Protein AF-A0ABC8B2A0-F1 (afdb_monomer_lite)

pLDDT: mean 83.68, std 13.41, range [39.31, 97.19]

Foldseek 3Di:
DDPPDDPVVVVVVVVVVVVVVVVVVVVVVVCVVVVVVVVVVVLVVVQVVQVVLQLCLQLVVLVQWDADPVLHTDCVSVVPDVSPVDQKWKWKWKDAVPGFIDGPDTDPLQQDADPVVVSVVQVVQVVPCPVPFSPKDWDWDAGPVRFIKIKIKTWHDDPPHRMIIMMIMMHGGSPPPVVVPPPD

Secondary structure (DSSP, 8-state):
------HHHHHHHHHHHHHHHHHHHHHHHHHHHHHHHHHHHHHHHHHHHHHHHHHHHHHHHHHH-EE-TTS-EE-HHHHH-TTTSSSSEEEEEEE-TTSPPEEEEEE-GGGS--HHHHHHHHHHHHHTSTT-TT--EEEEEE-TTS-EEEEEEEEE--SS---EEEEEEEEE-TT-GGGGGG--

Sequence (184 aa):
MSSHRSPAVVRLERARWLMTALVTVITAAAVLVFGYVAAAIDAHARQTRAEDRVELVVNGLARAIQHDDKQVLDLSTVIDDELAKGSTAVVVAVRKPGEPWKQAHTYQRSLMPDDTQIATLATQVEDHADGITYQGRRFTGTDITGRSVTVAGSPVFWNDWDNIVVILAGTESADDAGAHRTLV

Radius of gyration: 28.22 Å; chains: 1; bounding box: 73×29×86 Å

Structure (mmCIF, N/CA/C/O backbone):
data_AF-A0ABC8B2A0-F1
#
_entry.id   AF-A0ABC8B2A0-F1
#
loop_
_atom_site.group_PDB
_atom_site.id
_atom_site.type_symbol
_atom_site.label_atom_id
_atom_site.label_alt_id
_atom_site.label_comp_id
_atom_site.label_asym_id
_atom_site.label_entity_id
_atom_site.label_seq_id
_atom_site.pdbx_PDB_ins_code
_atom_site.Cartn_x
_atom_site.Cartn_y
_atom_site.Cartn_z
_atom_site.occupancy
_atom_site.B_iso_or_equiv
_atom_site.auth_seq_id
_atom_site.auth_comp_id
_atom_site.auth_asym_id
_atom_site.auth_atom_id
_atom_site.pdbx_PDB_model_num
ATOM 1 N N . MET A 1 1 ? 48.044 -14.729 -62.268 1.00 39.31 1 MET A N 1
ATOM 2 C CA . MET A 1 1 ? 47.321 -13.632 -62.951 1.00 39.31 1 MET A CA 1
ATOM 3 C C . MET A 1 1 ? 46.732 -12.719 -61.889 1.00 39.31 1 MET A C 1
ATOM 5 O O . MET A 1 1 ? 45.692 -13.025 -61.320 1.00 39.31 1 MET A O 1
ATOM 9 N N . SER A 1 2 ? 47.458 -11.658 -61.543 1.00 48.50 2 SER A N 1
ATOM 10 C CA . SER A 1 2 ? 47.049 -10.695 -60.519 1.00 48.50 2 SER A CA 1
ATOM 11 C C . SER A 1 2 ? 46.031 -9.736 -61.125 1.00 48.50 2 SER A C 1
ATOM 13 O O . SER A 1 2 ? 46.368 -8.936 -61.993 1.00 48.50 2 SER A O 1
ATOM 15 N N . SER A 1 3 ? 44.770 -9.853 -60.713 1.00 53.53 3 SER A N 1
ATOM 16 C CA . SER A 1 3 ? 43.717 -8.933 -61.143 1.00 53.53 3 SER A CA 1
ATOM 17 C C . SER A 1 3 ? 43.990 -7.552 -60.545 1.00 53.53 3 SER A C 1
ATOM 19 O O . SER A 1 3 ? 43.761 -7.335 -59.355 1.00 53.53 3 SER A O 1
ATOM 21 N N . HIS A 1 4 ? 44.492 -6.619 -61.356 1.00 58.72 4 HIS A N 1
ATOM 22 C CA . HIS A 1 4 ? 44.539 -5.202 -61.000 1.00 58.72 4 HIS A CA 1
ATOM 23 C C . HIS A 1 4 ? 43.098 -4.714 -60.806 1.00 58.72 4 HIS A C 1
ATOM 25 O O . HIS A 1 4 ? 42.377 -4.465 -61.772 1.00 58.72 4 HIS A O 1
ATOM 31 N N . ARG A 1 5 ? 42.647 -4.610 -59.549 1.00 60.84 5 ARG A N 1
ATOM 32 C CA . ARG A 1 5 ? 41.369 -3.962 -59.237 1.00 60.84 5 ARG A CA 1
ATOM 33 C C . ARG A 1 5 ? 41.456 -2.510 -59.698 1.00 60.84 5 ARG A C 1
ATOM 35 O O . ARG A 1 5 ? 42.328 -1.768 -59.250 1.00 60.84 5 ARG A O 1
ATOM 42 N N . SER A 1 6 ? 40.558 -2.115 -60.599 1.00 70.38 6 SER A N 1
ATOM 43 C CA . SER A 1 6 ? 40.455 -0.727 -61.048 1.00 70.38 6 SER A CA 1
ATOM 44 C C . SER A 1 6 ? 40.164 0.190 -59.846 1.00 70.38 6 SER A C 1
ATOM 46 O O . SER A 1 6 ? 39.334 -0.167 -59.002 1.00 70.38 6 SER A O 1
ATOM 48 N N . PRO A 1 7 ? 40.795 1.376 -59.744 1.00 72.25 7 PRO A N 1
ATOM 49 C CA . PRO A 1 7 ? 40.605 2.311 -58.629 1.00 72.25 7 PRO A CA 1
ATOM 50 C C . PRO A 1 7 ? 39.139 2.733 -58.420 1.00 72.25 7 PRO A C 1
ATOM 52 O O . PRO A 1 7 ? 38.755 3.099 -57.311 1.00 72.25 7 PRO A O 1
ATOM 55 N N . ALA A 1 8 ? 38.291 2.624 -59.448 1.00 73.31 8 ALA A N 1
ATOM 56 C CA . ALA A 1 8 ? 36.849 2.838 -59.330 1.00 73.31 8 ALA A CA 1
ATOM 57 C C . ALA A 1 8 ? 36.152 1.785 -58.440 1.00 73.31 8 ALA A C 1
ATOM 59 O O . ALA A 1 8 ? 35.282 2.132 -57.642 1.00 73.31 8 ALA A O 1
ATOM 60 N N . VAL A 1 9 ? 36.573 0.516 -58.515 1.00 75.06 9 VAL A N 1
ATOM 61 C CA . VAL A 1 9 ? 35.996 -0.600 -57.741 1.00 75.06 9 VAL A CA 1
ATOM 62 C C . VAL A 1 9 ? 36.332 -0.464 -56.255 1.00 75.06 9 VAL A C 1
ATOM 64 O O . VAL A 1 9 ? 35.464 -0.646 -55.408 1.00 75.06 9 VAL A O 1
ATOM 67 N N . VAL A 1 10 ? 37.559 -0.042 -55.933 1.00 76.25 10 VAL A N 1
ATOM 68 C CA . VAL A 1 10 ? 38.001 0.194 -54.545 1.00 76.25 10 VAL A CA 1
ATOM 69 C C . VAL A 1 10 ? 37.199 1.324 -53.881 1.00 76.25 10 VAL A C 1
ATOM 71 O O . VAL A 1 10 ? 36.840 1.233 -52.707 1.00 76.25 10 VAL A O 1
ATOM 74 N N . ARG A 1 11 ? 36.863 2.385 -54.629 1.00 76.94 11 ARG A N 1
ATOM 75 C CA . ARG A 1 11 ? 36.030 3.494 -54.125 1.00 76.94 11 ARG A CA 1
ATOM 76 C C . ARG A 1 11 ? 34.586 3.057 -53.876 1.00 76.94 11 ARG A C 1
ATOM 78 O O . ARG A 1 11 ? 34.015 3.445 -52.861 1.00 76.94 11 ARG A O 1
ATOM 85 N N . LEU A 1 12 ? 34.028 2.227 -54.757 1.00 81.31 12 LEU A N 1
ATOM 86 C CA . LEU A 1 12 ? 32.694 1.640 -54.603 1.00 81.31 12 LEU A CA 1
ATOM 87 C C . LEU A 1 12 ? 32.614 0.672 -53.415 1.00 81.31 12 LEU A C 1
ATOM 89 O O . LEU A 1 12 ? 31.675 0.765 -52.630 1.00 81.31 12 LEU A O 1
ATOM 93 N N . GLU A 1 13 ? 33.603 -0.207 -53.227 1.00 82.00 13 GLU A N 1
ATOM 94 C CA . GLU A 1 13 ? 33.668 -1.106 -52.063 1.00 82.00 13 GLU A CA 1
ATOM 95 C C . GLU A 1 13 ? 33.732 -0.319 -50.749 1.00 82.00 13 GLU A C 1
ATOM 97 O O . GLU A 1 13 ? 33.014 -0.645 -49.801 1.00 82.00 13 GLU A O 1
ATOM 102 N N . ARG A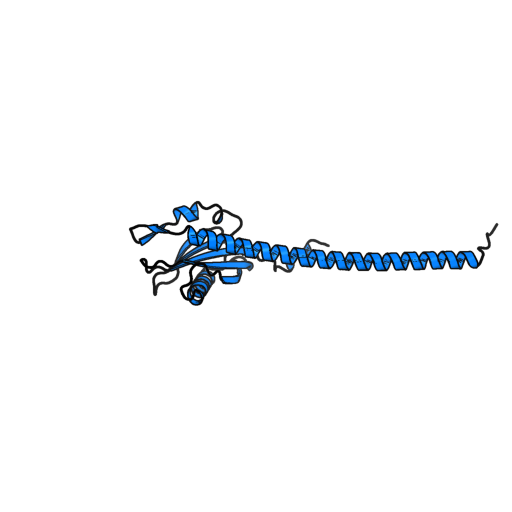 1 14 ? 34.534 0.753 -50.704 1.00 82.12 14 ARG A N 1
ATOM 103 C CA . ARG A 1 14 ? 34.648 1.627 -49.529 1.00 82.12 14 ARG A CA 1
ATOM 104 C C . ARG A 1 14 ? 33.363 2.408 -49.263 1.00 82.12 14 ARG A C 1
ATOM 106 O O . ARG A 1 14 ? 32.943 2.491 -48.114 1.00 82.12 14 ARG A O 1
ATOM 113 N N . ALA A 1 15 ? 32.726 2.946 -50.303 1.00 86.12 15 ALA A N 1
ATOM 114 C CA . ALA A 1 15 ? 31.437 3.622 -50.181 1.00 86.12 15 ALA A CA 1
ATOM 115 C C . ALA A 1 15 ? 30.345 2.660 -49.693 1.00 86.12 15 ALA A C 1
ATOM 117 O O . ALA A 1 15 ? 29.579 3.013 -48.800 1.00 86.12 15 ALA A O 1
ATOM 118 N N . ARG A 1 16 ? 30.321 1.421 -50.202 1.00 89.38 16 ARG A N 1
ATOM 119 C CA . ARG A 1 16 ? 29.401 0.377 -49.736 1.00 89.38 16 ARG A CA 1
ATOM 120 C C . ARG A 1 16 ? 29.625 0.060 -48.260 1.00 89.38 16 ARG A C 1
ATOM 122 O O . ARG A 1 16 ? 28.666 0.037 -47.504 1.00 89.38 16 ARG A O 1
ATOM 129 N N . TRP A 1 17 ? 30.878 -0.120 -47.841 1.00 92.19 17 TRP A N 1
ATOM 130 C CA . TRP A 1 17 ? 31.213 -0.361 -46.435 1.00 92.19 17 TRP A CA 1
ATOM 131 C C . TRP A 1 17 ? 30.823 0.801 -45.522 1.00 92.19 17 TRP A C 1
ATOM 133 O O . TRP A 1 17 ? 30.266 0.567 -44.454 1.00 92.19 17 TRP A O 1
ATOM 143 N N . LEU A 1 18 ? 31.065 2.044 -45.947 1.00 93.44 18 LEU A N 1
ATOM 144 C CA . LEU A 1 18 ? 30.672 3.235 -45.192 1.00 93.44 18 LEU A CA 1
ATOM 145 C C . LEU A 1 18 ? 29.152 3.352 -45.059 1.00 93.44 18 LEU A C 1
ATOM 147 O O . LEU A 1 18 ? 28.665 3.620 -43.966 1.00 93.44 18 LEU A O 1
ATOM 151 N N . MET A 1 19 ? 28.402 3.104 -46.136 1.00 92.00 19 MET A N 1
ATOM 152 C CA . MET A 1 19 ? 26.937 3.131 -46.103 1.00 92.00 19 MET A CA 1
ATOM 153 C C . MET A 1 19 ? 26.373 2.025 -45.209 1.00 92.00 19 MET A C 1
ATOM 155 O O . MET A 1 19 ? 25.515 2.303 -44.376 1.00 92.00 19 MET A O 1
ATOM 159 N N . THR A 1 20 ? 26.881 0.793 -45.316 1.00 93.44 20 THR A N 1
ATOM 160 C CA . THR A 1 20 ? 26.465 -0.308 -44.435 1.00 93.44 20 THR A CA 1
ATOM 161 C C . THR A 1 20 ? 26.791 -0.003 -42.977 1.00 93.44 20 THR A C 1
ATOM 163 O O . THR A 1 20 ? 25.937 -0.199 -42.115 1.00 93.44 20 THR A O 1
ATOM 166 N N . ALA A 1 21 ? 27.990 0.511 -42.688 1.00 92.94 21 ALA A N 1
ATOM 167 C CA . ALA A 1 21 ? 28.379 0.891 -41.333 1.00 92.94 21 ALA A CA 1
ATOM 168 C C . ALA A 1 21 ? 27.464 1.992 -40.780 1.00 92.94 21 ALA A C 1
ATOM 170 O O . ALA A 1 21 ? 26.971 1.869 -39.664 1.00 92.94 21 ALA A O 1
ATOM 171 N N . LEU A 1 22 ? 27.168 3.021 -41.579 1.00 95.88 22 LEU A N 1
ATOM 172 C CA . LEU A 1 22 ? 26.278 4.111 -41.187 1.00 95.88 22 LEU A CA 1
ATOM 173 C C . LEU A 1 22 ? 24.863 3.608 -40.882 1.00 95.88 22 LEU A C 1
ATOM 175 O O . LEU A 1 22 ? 24.323 3.913 -39.822 1.00 95.88 22 LEU A O 1
ATOM 179 N N . VAL A 1 23 ? 24.281 2.800 -41.772 1.00 95.44 23 VAL A N 1
ATOM 180 C CA . VAL A 1 23 ? 22.951 2.204 -41.561 1.00 95.44 23 VAL A CA 1
ATOM 181 C C . VAL A 1 23 ? 22.946 1.329 -40.309 1.00 95.44 23 VAL A C 1
ATOM 183 O O . VAL A 1 23 ? 22.015 1.411 -39.512 1.00 95.44 23 VAL A O 1
ATOM 186 N N . THR A 1 24 ? 24.002 0.543 -40.092 1.00 95.88 24 THR A N 1
ATOM 187 C CA . THR A 1 24 ? 24.140 -0.314 -38.906 1.00 95.88 24 THR A CA 1
ATOM 188 C C . THR A 1 24 ? 24.190 0.513 -37.623 1.00 95.88 24 THR A C 1
ATOM 190 O O . THR A 1 24 ? 23.479 0.195 -36.677 1.00 95.88 24 THR A O 1
ATOM 193 N N . VAL A 1 25 ? 24.966 1.601 -37.594 1.00 96.75 25 VAL A N 1
ATOM 194 C CA . VAL A 1 25 ? 25.059 2.499 -36.432 1.00 96.75 25 VAL A CA 1
ATOM 195 C C . VAL A 1 25 ? 23.723 3.178 -36.149 1.00 96.75 25 VAL A C 1
ATOM 197 O O . VAL A 1 25 ? 23.286 3.193 -35.003 1.00 96.75 25 VAL A O 1
ATOM 200 N N . ILE A 1 26 ? 23.043 3.691 -37.178 1.00 95.88 26 ILE A N 1
ATOM 201 C CA . ILE A 1 26 ? 21.724 4.323 -37.020 1.00 95.88 26 ILE A CA 1
ATOM 202 C C . ILE A 1 26 ? 20.707 3.307 -36.494 1.00 95.88 26 ILE A C 1
ATOM 204 O O . ILE A 1 26 ? 19.951 3.609 -35.574 1.00 95.88 26 ILE A O 1
ATOM 208 N N . THR A 1 27 ? 20.717 2.090 -37.036 1.00 96.62 27 THR A N 1
ATOM 209 C CA . THR A 1 27 ? 19.811 1.018 -36.608 1.00 96.62 27 THR A CA 1
ATOM 210 C C . THR A 1 27 ? 20.091 0.614 -35.165 1.00 96.62 27 THR A C 1
ATOM 212 O O . THR A 1 27 ? 19.165 0.532 -34.365 1.00 96.62 27 THR A O 1
ATOM 215 N N . ALA A 1 28 ? 21.360 0.420 -34.801 1.00 96.38 28 ALA A N 1
ATOM 216 C CA . ALA A 1 28 ? 21.758 0.085 -33.439 1.00 96.38 28 ALA A CA 1
ATOM 217 C C . ALA A 1 28 ? 21.358 1.186 -32.448 1.00 96.38 28 ALA A C 1
ATOM 219 O O . ALA A 1 28 ? 20.787 0.888 -31.402 1.00 96.38 28 ALA A O 1
ATOM 220 N N . ALA A 1 29 ? 21.582 2.456 -32.796 1.00 96.50 29 ALA A N 1
ATOM 221 C CA . ALA A 1 29 ? 21.160 3.587 -31.977 1.00 96.50 29 ALA A CA 1
ATOM 222 C C . ALA A 1 29 ? 19.634 3.623 -31.801 1.00 96.50 29 ALA A C 1
ATOM 224 O O . ALA A 1 29 ? 19.153 3.776 -30.682 1.00 96.50 29 ALA A O 1
ATOM 225 N N . ALA A 1 30 ? 18.870 3.418 -32.877 1.00 96.31 30 ALA A N 1
ATOM 226 C CA . ALA A 1 30 ? 17.412 3.369 -32.809 1.00 96.31 30 ALA A CA 1
ATOM 227 C C . ALA A 1 30 ? 16.917 2.224 -31.910 1.00 96.31 30 ALA A C 1
ATOM 229 O O . ALA A 1 30 ? 16.054 2.443 -31.063 1.00 96.31 30 ALA A O 1
ATOM 230 N N . VAL A 1 31 ? 17.491 1.023 -32.040 1.00 97.19 31 VAL A N 1
ATOM 231 C CA . VAL A 1 31 ? 17.144 -0.136 -31.199 1.00 97.19 31 VAL A CA 1
ATOM 232 C C . VAL A 1 31 ? 17.452 0.133 -29.728 1.00 97.19 31 VAL A C 1
ATOM 234 O O . VAL A 1 31 ? 16.620 -0.173 -28.878 1.00 97.19 31 VAL A O 1
ATOM 237 N N . LEU A 1 32 ? 18.600 0.739 -29.417 1.00 96.94 32 LEU A N 1
ATOM 238 C CA . LEU A 1 32 ? 18.952 1.099 -28.041 1.00 96.94 32 LEU A CA 1
ATOM 239 C C . LEU A 1 32 ? 17.964 2.106 -27.447 1.00 96.94 32 LEU A C 1
ATOM 241 O O . LEU A 1 32 ? 17.500 1.919 -26.325 1.00 96.94 32 LEU A O 1
ATOM 24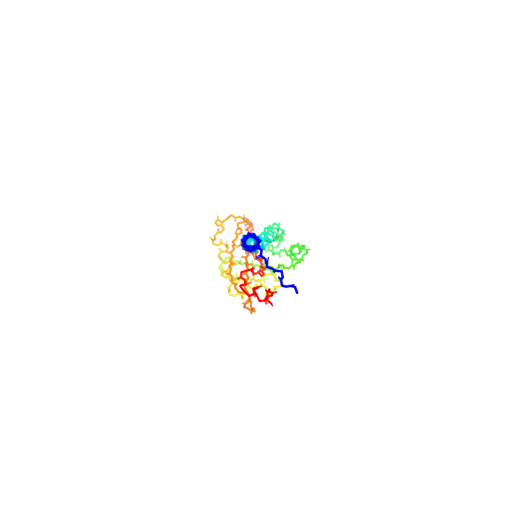5 N N . VAL A 1 33 ? 17.601 3.141 -28.209 1.00 96.25 33 VAL A N 1
ATOM 246 C CA . VAL A 1 33 ? 16.628 4.148 -27.765 1.00 96.25 33 VAL A CA 1
ATOM 247 C C . VAL A 1 33 ? 15.256 3.513 -27.537 1.00 96.25 33 VAL A C 1
ATOM 249 O O . VAL A 1 33 ? 14.661 3.724 -26.483 1.00 96.25 33 VAL A O 1
ATOM 252 N N . PHE A 1 34 ? 14.759 2.699 -28.472 1.00 94.69 34 PHE A N 1
ATOM 253 C CA . PHE A 1 34 ? 13.467 2.033 -28.302 1.00 94.69 34 PHE A CA 1
ATOM 254 C C . PHE A 1 34 ? 13.470 1.024 -27.157 1.00 94.69 34 PHE A C 1
ATOM 256 O O . PHE A 1 34 ? 12.505 0.982 -26.398 1.00 94.69 34 PHE A O 1
ATOM 263 N N . GLY A 1 35 ? 14.549 0.257 -26.994 1.00 94.06 35 GLY A N 1
ATOM 264 C CA . GLY A 1 35 ? 14.709 -0.664 -25.871 1.00 94.06 35 GLY A CA 1
ATOM 265 C C . GLY A 1 35 ? 14.661 0.064 -24.529 1.00 94.06 35 GLY A C 1
ATOM 266 O O . GLY A 1 35 ? 13.944 -0.360 -23.626 1.00 94.06 35 GLY A O 1
ATOM 267 N N . TYR A 1 36 ? 15.349 1.203 -24.423 1.00 93.62 36 TYR A N 1
ATOM 268 C CA . TYR A 1 36 ? 15.326 2.036 -23.223 1.00 93.62 36 TYR A CA 1
ATOM 269 C C . TYR A 1 36 ? 13.932 2.606 -22.928 1.00 93.62 36 TYR A C 1
ATOM 271 O O . TYR A 1 36 ? 13.438 2.480 -21.810 1.00 93.62 36 TYR A O 1
ATOM 279 N N . VAL A 1 37 ? 13.267 3.190 -23.930 1.00 93.25 37 VAL A N 1
ATOM 280 C CA . VAL A 1 37 ? 11.917 3.755 -23.765 1.00 93.25 37 VAL A CA 1
ATOM 281 C C . VAL A 1 37 ? 10.911 2.670 -23.378 1.00 93.25 37 VAL A C 1
ATOM 283 O O . VAL A 1 37 ? 10.107 2.881 -22.473 1.00 93.25 37 VAL A O 1
ATOM 286 N N . ALA A 1 38 ? 10.972 1.496 -24.010 1.00 89.50 38 ALA A N 1
ATOM 287 C CA . ALA A 1 38 ? 10.104 0.373 -23.674 1.00 89.50 38 ALA A CA 1
ATOM 288 C C . ALA A 1 38 ? 10.322 -0.105 -22.231 1.00 89.50 38 ALA A C 1
ATOM 290 O O . ALA A 1 38 ? 9.349 -0.312 -21.510 1.00 89.50 38 ALA A O 1
ATOM 291 N N . ALA A 1 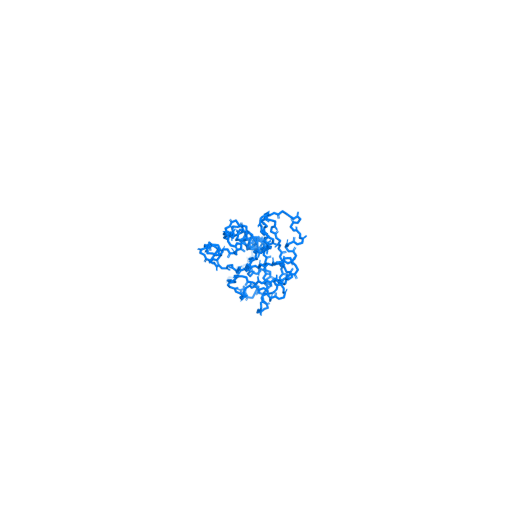39 ? 11.579 -0.217 -21.789 1.00 84.69 39 ALA A N 1
ATOM 292 C CA . ALA A 1 39 ? 11.905 -0.587 -20.414 1.00 84.69 39 ALA A CA 1
ATOM 293 C C . ALA A 1 39 ? 11.391 0.446 -19.397 1.00 84.69 39 ALA A C 1
ATOM 295 O O . ALA A 1 39 ? 10.841 0.069 -18.365 1.00 84.69 39 ALA A O 1
ATOM 296 N N . ALA A 1 40 ? 11.515 1.741 -19.704 1.00 82.75 40 ALA A N 1
ATOM 297 C CA . ALA A 1 40 ? 11.012 2.811 -18.847 1.00 82.75 40 ALA A CA 1
ATOM 298 C C . ALA A 1 40 ? 9.478 2.785 -18.727 1.00 82.75 40 ALA A C 1
ATOM 300 O O . ALA A 1 40 ? 8.943 2.882 -17.623 1.00 82.75 40 ALA A O 1
ATOM 301 N N . ILE A 1 41 ? 8.768 2.607 -19.846 1.00 86.00 41 ILE A N 1
ATOM 302 C CA . ILE A 1 41 ? 7.302 2.497 -19.857 1.00 86.00 41 ILE A CA 1
ATOM 303 C C . ILE A 1 41 ? 6.848 1.259 -19.082 1.00 86.00 41 ILE A C 1
ATOM 305 O O . ILE A 1 41 ? 5.896 1.338 -18.309 1.00 86.00 41 ILE A O 1
ATOM 309 N N . ASP A 1 42 ? 7.516 0.123 -19.269 1.00 81.19 42 ASP A N 1
ATOM 310 C CA . ASP A 1 42 ? 7.161 -1.114 -18.578 1.00 81.19 42 ASP A CA 1
ATOM 311 C C . ASP A 1 42 ? 7.375 -1.019 -17.059 1.00 81.19 42 ASP A C 1
ATOM 313 O O . ASP A 1 42 ? 6.506 -1.436 -16.290 1.00 81.19 42 ASP A O 1
ATOM 317 N N . ALA A 1 43 ? 8.486 -0.419 -16.619 1.00 76.50 43 ALA A N 1
ATOM 318 C CA . ALA A 1 43 ? 8.744 -0.164 -15.204 1.00 76.50 43 ALA A CA 1
ATOM 319 C C . ALA A 1 43 ? 7.658 0.735 -14.595 1.00 76.50 43 ALA A C 1
ATOM 321 O O . ALA A 1 43 ? 7.047 0.373 -13.588 1.00 76.50 43 ALA A O 1
ATOM 322 N N . HIS A 1 44 ? 7.344 1.849 -15.262 1.00 82.00 44 HIS A N 1
ATOM 323 C CA . HIS A 1 44 ? 6.298 2.765 -14.816 1.00 82.00 44 HIS A CA 1
ATOM 324 C C . HIS A 1 44 ? 4.924 2.081 -14.761 1.00 82.00 44 HIS A C 1
ATOM 326 O O . HIS A 1 44 ? 4.210 2.179 -13.769 1.00 82.00 44 HIS A O 1
ATOM 332 N N . ALA A 1 45 ? 4.576 1.296 -15.782 1.00 81.25 45 ALA A N 1
ATOM 333 C CA . ALA A 1 45 ? 3.311 0.575 -15.818 1.00 81.25 45 ALA A CA 1
ATOM 334 C C . ALA A 1 45 ? 3.214 -0.515 -14.736 1.00 81.25 45 ALA A C 1
ATOM 336 O O . ALA A 1 45 ? 2.116 -0.830 -14.278 1.00 81.25 45 ALA A O 1
ATOM 337 N N . ARG A 1 46 ? 4.324 -1.146 -14.335 1.00 80.62 46 ARG A N 1
ATOM 338 C CA . ARG A 1 46 ? 4.334 -2.096 -13.209 1.00 80.62 46 ARG A CA 1
ATOM 339 C C . ARG A 1 46 ? 4.097 -1.393 -11.880 1.00 80.62 46 ARG A C 1
ATOM 341 O O . ARG A 1 46 ? 3.279 -1.876 -11.101 1.00 80.62 46 ARG A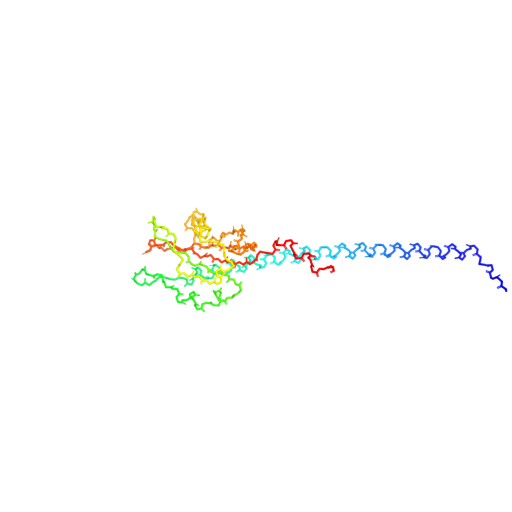 O 1
ATOM 348 N N . GLN A 1 47 ? 4.740 -0.249 -11.670 1.00 79.75 47 GLN A N 1
ATOM 349 C CA . GLN A 1 47 ? 4.532 0.581 -10.489 1.00 79.75 47 GLN A CA 1
ATOM 350 C C . GLN A 1 47 ? 3.070 1.027 -10.368 1.00 79.75 47 GLN A C 1
ATOM 352 O O . GLN A 1 47 ? 2.429 0.727 -9.364 1.00 79.75 47 GLN A O 1
ATOM 357 N N . THR A 1 48 ? 2.499 1.621 -11.420 1.00 83.06 48 THR A N 1
ATOM 358 C CA . THR A 1 48 ? 1.097 2.072 -11.405 1.00 83.06 48 THR A CA 1
ATOM 359 C C . THR A 1 48 ? 0.128 0.922 -11.131 1.00 83.06 48 THR A C 1
ATOM 361 O O . THR A 1 48 ? -0.777 1.063 -10.321 1.00 83.06 48 THR A O 1
ATOM 364 N N . ARG A 1 49 ? 0.338 -0.264 -11.721 1.00 83.88 49 ARG A N 1
ATOM 365 C CA . ARG A 1 49 ? -0.527 -1.428 -11.445 1.00 83.88 49 ARG A CA 1
ATOM 366 C C . ARG A 1 49 ? -0.444 -1.913 -9.997 1.00 83.88 49 ARG A C 1
ATOM 368 O O . ARG A 1 49 ? -1.442 -2.409 -9.476 1.00 83.88 49 ARG A O 1
ATOM 375 N N . ALA A 1 50 ? 0.733 -1.840 -9.375 1.00 80.50 50 ALA A N 1
ATOM 376 C CA . ALA A 1 50 ? 0.900 -2.196 -7.969 1.00 80.50 50 ALA A CA 1
ATOM 377 C C . ALA A 1 50 ? 0.165 -1.194 -7.065 1.00 80.50 50 ALA A C 1
ATOM 379 O O . ALA A 1 50 ? -0.552 -1.606 -6.152 1.00 80.50 50 ALA A O 1
ATOM 380 N N . GLU A 1 51 ? 0.278 0.098 -7.377 1.00 81.50 51 GLU A N 1
ATOM 381 C CA . GLU A 1 51 ? -0.417 1.190 -6.690 1.00 81.50 51 GLU A CA 1
ATOM 382 C C . GLU A 1 51 ? -1.944 1.080 -6.827 1.00 81.50 51 GLU A C 1
ATOM 384 O O . GLU A 1 51 ? -2.656 1.080 -5.821 1.00 81.50 51 GLU A O 1
ATOM 389 N N . ASP A 1 52 ? -2.452 0.885 -8.045 1.00 85.94 52 ASP A N 1
ATOM 390 C CA . ASP A 1 52 ? -3.886 0.728 -8.312 1.00 85.94 52 ASP A CA 1
ATOM 391 C C . ASP A 1 52 ? -4.469 -0.485 -7.573 1.00 85.94 52 ASP A C 1
ATOM 393 O O . ASP A 1 52 ? -5.601 -0.452 -7.087 1.00 85.94 52 ASP A O 1
ATOM 397 N N . ARG A 1 53 ? -3.693 -1.572 -7.455 1.00 86.69 53 ARG A N 1
ATOM 398 C CA . ARG A 1 53 ? -4.128 -2.785 -6.755 1.00 86.69 53 ARG A CA 1
ATOM 399 C C . ARG A 1 53 ? -4.320 -2.543 -5.263 1.00 86.69 53 ARG A C 1
ATOM 401 O O . ARG A 1 53 ? -5.346 -2.961 -4.730 1.00 86.69 53 ARG A O 1
ATOM 408 N N . VAL A 1 54 ? -3.363 -1.907 -4.585 1.00 88.88 54 VAL A N 1
ATOM 409 C CA . VAL A 1 54 ? -3.497 -1.649 -3.139 1.00 88.88 54 VAL A CA 1
ATOM 410 C C . VAL A 1 54 ? -4.645 -0.686 -2.849 1.00 88.88 54 VAL A C 1
ATOM 412 O O . VAL A 1 54 ? -5.368 -0.883 -1.876 1.00 88.88 54 VAL A O 1
ATOM 415 N N . GLU A 1 55 ? -4.876 0.297 -3.719 1.00 87.94 55 GLU A N 1
ATOM 416 C CA . GLU A 1 55 ? -5.998 1.228 -3.591 1.00 87.94 55 GLU A CA 1
ATOM 417 C C . GLU A 1 55 ? -7.352 0.541 -3.818 1.00 87.94 55 GLU A C 1
ATOM 419 O O . GLU A 1 55 ? -8.294 0.761 -3.055 1.00 87.94 55 GLU A O 1
ATOM 424 N N . LEU A 1 56 ? -7.442 -0.353 -4.807 1.00 88.88 56 LEU A N 1
ATOM 425 C CA . LEU A 1 56 ? -8.640 -1.153 -5.059 1.00 88.88 56 LEU A CA 1
ATOM 426 C C . LEU A 1 56 ? -8.974 -2.074 -3.878 1.00 88.88 56 LEU A C 1
ATOM 428 O O . LEU A 1 56 ? -10.136 -2.146 -3.480 1.00 88.88 56 LEU A O 1
ATOM 432 N N . VAL A 1 57 ? -7.972 -2.740 -3.293 1.00 91.00 57 VAL A N 1
ATOM 433 C CA . VAL A 1 57 ? -8.155 -3.603 -2.114 1.00 91.00 57 VAL A CA 1
ATOM 434 C C . VAL A 1 57 ? -8.636 -2.782 -0.923 1.00 91.00 57 VAL A C 1
ATOM 436 O O . VAL A 1 57 ? -9.664 -3.102 -0.334 1.00 91.00 57 VAL A O 1
ATOM 439 N N . VAL A 1 58 ? -7.941 -1.694 -0.591 1.00 90.88 58 VAL A N 1
ATOM 440 C CA . VAL A 1 58 ? -8.304 -0.837 0.542 1.00 90.88 58 VAL A CA 1
ATOM 441 C C . VAL A 1 58 ? -9.720 -0.277 0.395 1.00 90.88 58 VAL A C 1
ATOM 443 O O . VAL A 1 58 ? -10.513 -0.382 1.329 1.00 90.88 58 VAL A O 1
ATOM 446 N N . ASN A 1 59 ? -10.069 0.276 -0.769 1.00 87.62 59 ASN A N 1
ATOM 447 C CA . ASN A 1 59 ? -11.383 0.883 -0.988 1.00 87.62 59 ASN A CA 1
ATOM 448 C C . ASN A 1 59 ? -12.509 -0.156 -1.067 1.00 87.62 59 ASN A C 1
ATOM 450 O O . ASN A 1 59 ? -13.625 0.117 -0.621 1.00 87.62 59 ASN A O 1
ATOM 454 N N . GLY A 1 60 ? -12.233 -1.340 -1.623 1.00 88.00 60 GLY A N 1
ATOM 455 C CA . GLY A 1 60 ? -13.174 -2.458 -1.645 1.00 88.00 60 GLY A CA 1
ATOM 456 C C . GLY A 1 60 ? -13.477 -2.958 -0.235 1.00 88.00 60 GLY A C 1
ATOM 457 O O . GLY A 1 60 ? -14.635 -2.965 0.184 1.00 88.00 60 GLY A O 1
ATOM 458 N N . LEU A 1 61 ? -12.433 -3.264 0.539 1.00 89.50 61 LEU A N 1
ATOM 459 C CA . LEU A 1 61 ? -12.575 -3.749 1.911 1.00 89.50 61 LEU A CA 1
ATOM 460 C C . LEU A 1 61 ? -13.185 -2.694 2.843 1.00 89.50 61 LEU A C 1
ATOM 462 O O . LEU A 1 61 ? -13.980 -3.040 3.712 1.00 89.50 61 LEU A O 1
ATOM 466 N N . ALA A 1 62 ? -12.900 -1.404 2.633 1.00 87.75 62 ALA A N 1
ATOM 467 C CA . ALA A 1 62 ? -13.486 -0.310 3.420 1.00 87.75 62 ALA A CA 1
ATOM 468 C C . ALA A 1 62 ? -15.011 -0.252 3.318 1.00 87.75 62 ALA A C 1
ATOM 470 O O . ALA A 1 62 ? -15.672 0.234 4.230 1.00 87.75 62 ALA A O 1
ATOM 471 N N . ARG A 1 63 ? -15.581 -0.747 2.218 1.00 84.94 63 ARG A N 1
ATOM 472 C CA . ARG A 1 63 ? -17.034 -0.849 2.030 1.00 84.94 63 ARG A CA 1
ATOM 473 C C . ARG A 1 63 ? -17.616 -2.142 2.601 1.00 84.94 63 ARG A C 1
ATOM 475 O O . ARG A 1 63 ? -18.815 -2.197 2.854 1.00 84.94 63 ARG A O 1
ATOM 482 N N . ALA A 1 64 ? -16.784 -3.166 2.769 1.00 87.12 64 ALA A N 1
ATOM 483 C CA . ALA A 1 64 ? -17.182 -4.482 3.253 1.00 87.12 64 ALA A CA 1
ATOM 484 C C . ALA A 1 64 ? -17.160 -4.593 4.786 1.00 87.12 64 ALA A C 1
ATOM 486 O O . ALA A 1 64 ? -17.884 -5.419 5.340 1.00 87.12 64 ALA A O 1
ATOM 487 N N . ILE A 1 65 ? -16.350 -3.776 5.471 1.00 88.19 65 ILE A N 1
ATOM 488 C CA . ILE A 1 65 ? -16.309 -3.749 6.937 1.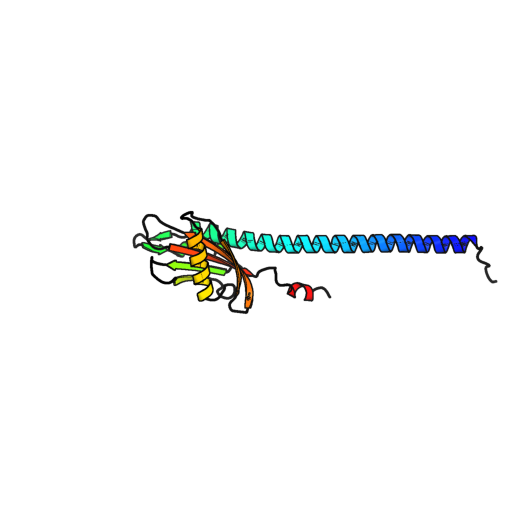00 88.19 65 ILE A CA 1
ATOM 489 C C . ILE A 1 65 ? -17.624 -3.215 7.502 1.00 88.19 65 ILE A C 1
ATOM 491 O O . ILE A 1 65 ? -18.110 -2.159 7.101 1.00 88.19 65 ILE A O 1
ATOM 495 N N . GLN A 1 66 ? -18.153 -3.939 8.484 1.00 88.12 66 GLN A N 1
ATOM 496 C CA . GLN A 1 66 ? -19.330 -3.569 9.262 1.00 88.12 66 GLN A CA 1
ATOM 497 C C . GLN A 1 66 ? -19.042 -3.770 10.755 1.00 88.12 66 GLN A C 1
ATOM 499 O O . GLN A 1 66 ? -18.049 -4.395 11.135 1.00 88.12 66 GLN A O 1
ATOM 504 N N . HIS A 1 67 ? -19.915 -3.249 11.608 1.00 89.69 67 HIS A N 1
ATOM 505 C CA . HIS A 1 67 ? -19.985 -3.645 13.012 1.00 89.69 67 HIS A CA 1
ATOM 506 C C . HIS A 1 67 ? -21.346 -4.278 13.298 1.00 89.69 67 HIS A C 1
ATOM 508 O O . HIS A 1 67 ? -22.330 -3.993 12.617 1.00 89.69 67 HIS A O 1
ATOM 514 N N . ASP A 1 68 ? -21.397 -5.152 14.298 1.00 87.19 68 ASP A N 1
ATOM 515 C CA . ASP A 1 68 ? -22.639 -5.780 14.739 1.00 87.19 68 ASP A CA 1
ATOM 516 C C . ASP A 1 68 ? -23.456 -4.868 15.680 1.00 87.19 68 ASP A C 1
ATOM 518 O O . ASP A 1 68 ? -23.023 -3.778 16.075 1.00 87.19 68 ASP A O 1
ATOM 522 N N . ASP A 1 69 ? -24.637 -5.346 16.088 1.00 84.88 69 ASP A N 1
ATOM 523 C CA . ASP A 1 69 ? -25.525 -4.661 17.045 1.00 84.88 69 ASP A CA 1
ATOM 524 C C . ASP A 1 69 ? -24.891 -4.472 18.438 1.00 84.88 69 ASP A C 1
ATOM 526 O O . ASP A 1 69 ? -25.382 -3.695 19.258 1.00 84.88 69 ASP A O 1
ATOM 530 N N . LYS A 1 70 ? -23.808 -5.198 18.743 1.00 85.50 70 LYS A N 1
ATOM 531 C CA . LYS A 1 70 ? -23.055 -5.089 20.000 1.00 85.50 70 LYS A CA 1
ATOM 532 C C . LYS A 1 70 ? -21.882 -4.118 19.880 1.00 85.50 70 LYS A C 1
ATOM 534 O O . LYS A 1 70 ? -21.072 -4.058 20.807 1.00 85.50 70 LYS A O 1
ATOM 539 N N . GLN A 1 71 ? -21.796 -3.365 18.779 1.00 84.31 71 GLN A N 1
ATOM 540 C CA . GLN A 1 71 ? -20.703 -2.437 18.492 1.00 84.31 71 GLN A CA 1
ATOM 541 C C . GLN A 1 71 ? -19.332 -3.136 18.487 1.00 84.31 71 GLN A C 1
ATOM 543 O O . GLN A 1 71 ? -18.324 -2.604 18.969 1.00 84.31 71 GLN A O 1
ATOM 548 N N . VAL A 1 72 ? -19.298 -4.362 17.963 1.00 87.25 72 VAL A N 1
ATOM 549 C CA . VAL A 1 72 ? -18.083 -5.140 17.728 1.00 87.25 72 VAL A CA 1
ATOM 550 C C . VAL A 1 72 ? -17.818 -5.194 16.230 1.00 87.25 72 VAL A C 1
ATOM 552 O O . VAL A 1 72 ? -18.733 -5.372 15.433 1.00 87.25 72 VAL A O 1
ATOM 555 N N . LEU A 1 73 ? -16.547 -5.046 15.851 1.00 89.81 73 LEU A N 1
ATOM 556 C CA . LEU A 1 73 ? -16.125 -5.135 14.456 1.00 89.81 73 LEU A CA 1
ATOM 557 C C . LEU A 1 73 ? -16.458 -6.521 13.892 1.00 89.81 73 LEU A C 1
ATOM 559 O O . LEU A 1 73 ? -15.923 -7.519 14.383 1.00 89.81 73 LEU A O 1
ATOM 563 N N . ASP A 1 74 ? -17.283 -6.577 12.848 1.00 90.12 74 ASP A N 1
ATOM 564 C CA . ASP A 1 74 ? -17.517 -7.800 12.092 1.00 90.12 74 ASP A CA 1
ATOM 565 C C . ASP A 1 74 ? -16.550 -7.854 10.908 1.00 90.12 74 ASP A C 1
ATOM 567 O O . ASP A 1 74 ? -16.602 -7.063 9.964 1.00 90.12 74 ASP A O 1
ATOM 571 N N . LEU A 1 75 ? -15.627 -8.806 10.995 1.00 88.75 75 LEU A N 1
ATOM 572 C CA . LEU A 1 75 ? -14.595 -9.043 9.997 1.00 88.75 75 LEU A CA 1
ATOM 573 C C . LEU A 1 75 ? -14.893 -10.256 9.123 1.00 88.75 75 LEU A C 1
ATOM 575 O O . LEU A 1 75 ? -14.063 -10.575 8.280 1.00 88.75 75 LEU A O 1
ATOM 579 N N . SER A 1 76 ? -16.025 -10.938 9.302 1.00 86.31 76 SER A N 1
ATOM 580 C CA . SER A 1 76 ? -16.358 -12.140 8.530 1.00 86.31 76 SER A CA 1
ATOM 581 C C . SER A 1 76 ? -16.322 -11.868 7.023 1.00 86.31 76 SER A C 1
ATOM 583 O O . SER A 1 76 ? -15.621 -12.566 6.295 1.00 86.31 76 SER A O 1
ATOM 585 N N . THR A 1 77 ? -16.942 -10.772 6.578 1.00 83.31 77 THR A N 1
ATOM 586 C CA . THR A 1 77 ? -16.924 -10.343 5.173 1.00 83.31 77 THR A CA 1
ATOM 587 C C . THR A 1 77 ? -15.509 -10.067 4.670 1.00 83.31 77 THR A C 1
ATOM 589 O O . THR A 1 77 ? -15.169 -10.506 3.582 1.00 83.31 77 THR A O 1
ATOM 592 N N . VAL A 1 78 ? -14.659 -9.396 5.459 1.00 84.56 78 VAL A N 1
ATOM 593 C CA . VAL A 1 78 ? -13.259 -9.122 5.074 1.00 84.56 78 VAL A CA 1
ATOM 594 C C . VAL A 1 78 ? -12.453 -10.404 5.006 1.00 84.56 78 VAL A C 1
ATOM 596 O O . VAL A 1 78 ? -11.710 -10.612 4.058 1.00 84.56 78 VAL A O 1
ATOM 599 N N . ILE A 1 79 ? -12.589 -11.260 6.016 1.00 85.38 79 ILE A N 1
ATOM 600 C CA . ILE A 1 79 ? -11.874 -12.527 6.094 1.00 85.38 79 ILE A CA 1
ATOM 601 C C . ILE A 1 79 ? -12.254 -13.411 4.921 1.00 85.38 79 ILE A C 1
ATOM 603 O O . ILE A 1 79 ? -11.399 -14.186 4.517 1.00 85.38 79 ILE A O 1
ATOM 607 N N . ASP A 1 80 ? -13.471 -13.304 4.381 1.00 85.38 80 ASP A N 1
ATOM 608 C CA . ASP A 1 80 ? -13.933 -14.098 3.248 1.00 85.38 80 ASP A CA 1
ATOM 609 C C . ASP A 1 80 ? -13.779 -13.456 1.867 1.00 85.38 80 ASP A C 1
ATOM 611 O O . ASP A 1 80 ? -13.819 -14.184 0.873 1.00 85.38 80 ASP A O 1
ATOM 615 N N . ASP A 1 81 ? -13.500 -12.155 1.806 1.00 85.56 81 ASP A N 1
ATOM 616 C CA . ASP A 1 81 ? -13.317 -11.402 0.567 1.00 85.56 81 ASP A CA 1
ATOM 617 C C . ASP A 1 81 ? -12.074 -11.866 -0.215 1.00 85.56 81 ASP A C 1
ATOM 619 O O . ASP A 1 81 ? -10.975 -12.025 0.328 1.00 85.56 81 ASP A O 1
ATOM 623 N N . GLU A 1 82 ? -12.222 -12.039 -1.528 1.00 83.69 82 GLU A N 1
ATOM 624 C CA . GLU A 1 82 ? -11.105 -12.354 -2.424 1.00 83.69 82 GLU A CA 1
ATOM 625 C C . GLU A 1 82 ? -10.058 -11.229 -2.461 1.00 83.69 82 GLU A C 1
ATOM 627 O O . GLU A 1 82 ? -8.869 -11.496 -2.625 1.00 83.69 82 GLU A O 1
ATOM 632 N N . LEU A 1 83 ? -10.459 -9.973 -2.237 1.00 83.50 83 LEU A N 1
ATOM 633 C CA . LEU A 1 83 ? -9.548 -8.830 -2.141 1.00 83.50 83 LEU A CA 1
ATOM 634 C C . LEU A 1 83 ? -8.635 -8.911 -0.913 1.00 83.50 83 LEU A C 1
ATOM 636 O O . LEU A 1 83 ? -7.508 -8.419 -0.961 1.00 83.50 83 LEU A O 1
ATOM 640 N N . ALA A 1 84 ? -9.092 -9.551 0.165 1.00 79.44 84 ALA A N 1
ATOM 641 C CA . ALA A 1 84 ? -8.280 -9.817 1.350 1.00 79.44 84 ALA A CA 1
ATOM 642 C C . ALA A 1 84 ? -7.451 -11.107 1.230 1.00 79.44 84 ALA A C 1
ATOM 644 O O . ALA A 1 84 ? -6.507 -11.306 1.994 1.00 79.44 84 ALA A O 1
ATOM 645 N N . LYS A 1 85 ? -7.776 -11.978 0.265 1.00 77.62 85 LYS A N 1
ATOM 646 C CA . LYS A 1 85 ? -7.107 -13.259 -0.002 1.00 77.62 85 LYS A CA 1
ATOM 647 C C . LYS A 1 85 ? -6.364 -13.194 -1.339 1.00 77.62 85 LYS A C 1
ATOM 649 O O . LYS A 1 85 ? -6.818 -13.717 -2.350 1.00 77.62 85 LYS A O 1
ATOM 654 N N . GLY A 1 86 ? -5.189 -12.571 -1.360 1.00 78.44 86 GLY A N 1
ATOM 655 C CA . GLY A 1 86 ? -4.449 -12.377 -2.612 1.00 78.44 86 GLY A CA 1
ATOM 656 C C . GLY A 1 86 ? -2.945 -12.249 -2.438 1.00 78.44 86 GLY A C 1
ATOM 657 O O . GLY A 1 86 ? -2.375 -12.745 -1.481 1.00 78.44 86 GLY A O 1
ATOM 658 N N . SER A 1 87 ? -2.279 -11.578 -3.377 1.00 82.62 87 SER A N 1
ATOM 659 C CA . SER A 1 87 ? -0.848 -11.236 -3.282 1.00 82.62 87 SER A CA 1
ATOM 660 C C . SER A 1 87 ? -0.585 -9.946 -2.493 1.00 82.62 87 SER A C 1
ATOM 662 O O . SER A 1 87 ? 0.533 -9.441 -2.496 1.00 82.62 87 SER A O 1
ATOM 664 N N . THR A 1 88 ? -1.637 -9.352 -1.936 1.00 89.06 88 THR A N 1
ATOM 665 C CA . THR A 1 88 ? -1.613 -8.071 -1.240 1.00 89.06 88 THR A CA 1
ATOM 666 C C . THR A 1 88 ? -1.788 -8.349 0.243 1.00 89.06 88 THR A C 1
ATOM 668 O O . THR A 1 88 ? -2.692 -9.086 0.638 1.00 89.06 88 THR A O 1
ATOM 671 N N . ALA A 1 89 ? -0.917 -7.778 1.066 1.00 92.25 89 ALA A N 1
ATOM 672 C CA . ALA A 1 89 ? -1.076 -7.843 2.506 1.00 92.25 89 ALA A CA 1
ATOM 673 C C . ALA A 1 89 ? -2.160 -6.891 2.970 1.00 92.25 89 ALA A C 1
ATOM 675 O O . ALA A 1 89 ? -2.338 -5.831 2.382 1.00 92.25 89 ALA A O 1
ATOM 676 N N . VAL A 1 90 ? -2.864 -7.267 4.032 1.00 94.06 90 VAL A N 1
ATOM 677 C CA . VAL A 1 90 ? -3.971 -6.486 4.582 1.00 94.06 90 VAL A CA 1
ATOM 678 C C . VAL A 1 90 ? -3.830 -6.424 6.090 1.00 94.06 90 VAL A C 1
ATOM 680 O O . VAL A 1 90 ? -3.582 -7.438 6.740 1.00 94.06 90 VAL A O 1
ATOM 683 N N . VAL A 1 91 ? -4.008 -5.236 6.655 1.00 95.12 91 VAL A N 1
ATOM 684 C CA . VAL A 1 91 ? -4.131 -5.029 8.096 1.00 95.12 91 VAL A CA 1
ATOM 685 C C . VAL A 1 91 ? -5.361 -4.182 8.359 1.00 95.12 91 VAL A C 1
ATOM 687 O O . VAL A 1 91 ? -5.510 -3.103 7.794 1.00 95.12 91 VAL A O 1
ATOM 690 N N . VAL A 1 92 ? -6.227 -4.663 9.243 1.00 94.75 92 VAL A N 1
ATOM 691 C CA . VAL A 1 92 ? -7.341 -3.884 9.778 1.00 94.75 92 VAL A CA 1
ATOM 692 C C . VAL A 1 92 ? -6.952 -3.423 11.172 1.00 94.75 92 VAL A C 1
ATOM 694 O O . VAL A 1 92 ? -6.870 -4.227 12.104 1.00 94.75 92 VAL A O 1
ATOM 697 N N . ALA A 1 93 ? -6.679 -2.132 11.309 1.00 95.44 93 ALA A N 1
ATOM 698 C CA . ALA A 1 93 ? -6.379 -1.490 12.575 1.00 95.44 93 ALA A CA 1
ATOM 699 C C . ALA A 1 93 ? -7.657 -0.863 13.144 1.00 95.44 93 ALA A C 1
ATOM 701 O O . ALA A 1 93 ? -8.389 -0.184 12.433 1.00 95.44 93 ALA A O 1
ATOM 702 N N . VAL A 1 94 ? -7.923 -1.082 14.428 1.00 95.56 94 VAL A N 1
ATOM 703 C CA . VAL A 1 94 ? -9.054 -0.495 15.150 1.00 95.56 94 VAL A CA 1
ATOM 704 C C . VAL A 1 94 ? -8.556 0.244 16.381 1.00 95.56 94 VAL A C 1
ATOM 706 O O . VAL A 1 94 ? -7.626 -0.199 17.063 1.00 95.56 94 VAL A O 1
ATOM 709 N N . ARG A 1 95 ? -9.180 1.379 16.670 1.00 94.50 95 ARG A N 1
ATOM 710 C CA . ARG A 1 95 ? -8.834 2.246 17.790 1.00 94.50 95 ARG A CA 1
ATOM 711 C C . ARG A 1 95 ? -10.091 2.838 18.402 1.00 94.50 95 ARG A C 1
ATOM 713 O O . ARG A 1 95 ? -10.959 3.331 17.693 1.00 94.50 95 ARG A O 1
ATOM 720 N N . LYS A 1 96 ? -10.144 2.833 19.732 1.00 92.31 96 LYS A N 1
ATOM 721 C CA . LYS A 1 96 ? -11.039 3.706 20.497 1.00 92.31 96 LYS A CA 1
ATOM 722 C C . LYS A 1 96 ? -10.386 5.075 20.675 1.00 92.31 96 LYS A C 1
ATOM 724 O O . LYS A 1 96 ? -9.160 5.121 20.794 1.00 92.31 96 LYS A O 1
ATOM 729 N N . PRO A 1 97 ? -11.150 6.174 20.759 1.00 86.75 97 PRO A N 1
ATOM 730 C CA . PRO A 1 97 ? -10.581 7.484 21.052 1.00 86.75 97 PRO A CA 1
ATOM 731 C C . PRO A 1 97 ? -9.711 7.435 22.318 1.00 86.75 97 PRO A C 1
ATOM 733 O O . PRO A 1 97 ? -10.162 7.008 23.379 1.00 86.75 97 PRO A O 1
ATOM 736 N N . GLY A 1 98 ? -8.440 7.826 22.196 1.00 86.44 98 GLY A N 1
ATOM 737 C CA . GLY A 1 98 ? -7.469 7.803 23.299 1.00 86.44 98 GLY A CA 1
ATOM 738 C C . GLY A 1 98 ? -6.807 6.447 23.595 1.00 86.44 98 GLY A C 1
ATOM 739 O O . GLY A 1 98 ? -5.933 6.386 24.458 1.00 86.44 98 GLY A O 1
ATOM 740 N N . GLU A 1 99 ? -7.162 5.372 22.886 1.00 93.38 99 GLU A N 1
ATOM 741 C CA . GLU A 1 99 ? -6.493 4.068 22.983 1.00 93.38 99 GLU A CA 1
ATOM 742 C C . GLU A 1 99 ? -5.454 3.867 21.863 1.00 93.38 99 GLU A C 1
ATOM 744 O O . GLU A 1 99 ? -5.568 4.454 20.784 1.00 93.38 99 GLU A O 1
ATOM 749 N N . PRO A 1 100 ? -4.435 3.012 22.073 1.00 94.06 100 PRO A N 1
ATOM 750 C CA . PRO A 1 100 ? -3.524 2.629 21.001 1.00 94.06 100 PRO A CA 1
ATOM 751 C C . PRO A 1 100 ? -4.239 1.802 19.923 1.00 94.06 100 PRO A C 1
ATOM 753 O O . PRO A 1 100 ? -5.191 1.069 20.205 1.00 94.06 100 PRO A O 1
ATOM 756 N N . TRP A 1 101 ? -3.724 1.872 18.694 1.00 95.94 101 TRP A N 1
ATOM 757 C CA . TRP A 1 101 ? -4.165 1.023 17.588 1.00 95.94 101 TRP A CA 1
ATOM 758 C C . TRP A 1 101 ? -3.990 -0.461 17.915 1.00 95.94 101 TRP A C 1
ATOM 760 O O . TRP A 1 101 ? -2.923 -0.896 18.352 1.00 95.94 101 TRP A O 1
ATOM 770 N N . LYS A 1 102 ? -5.031 -1.250 17.651 1.00 95.19 102 LYS A N 1
ATOM 771 C CA . LYS A 1 102 ? -5.027 -2.713 17.748 1.00 95.19 102 LYS A CA 1
ATOM 772 C C . LYS A 1 102 ? -5.233 -3.294 16.356 1.00 95.19 102 LYS A C 1
ATOM 774 O O . LYS A 1 102 ? -6.132 -2.868 15.641 1.00 95.19 102 LYS A O 1
ATOM 779 N N . GLN A 1 103 ? -4.423 -4.273 15.968 1.00 94.56 103 GLN A N 1
ATOM 780 C CA . GLN A 1 103 ? -4.618 -4.989 14.705 1.00 94.56 103 GLN A CA 1
ATOM 781 C C . GLN A 1 103 ? -5.709 -6.046 14.912 1.00 94.56 103 GLN A C 1
ATOM 783 O O . GLN A 1 103 ? -5.473 -7.066 15.555 1.00 94.56 103 GLN A O 1
ATOM 788 N N . ALA A 1 104 ? -6.917 -5.776 14.420 1.00 92.38 104 ALA A N 1
ATOM 789 C CA . ALA A 1 104 ? -8.056 -6.689 14.503 1.00 92.38 104 ALA A CA 1
ATOM 790 C C . ALA A 1 104 ? -7.958 -7.830 13.478 1.00 92.38 104 ALA A C 1
ATOM 792 O O . ALA A 1 104 ? -8.446 -8.930 13.723 1.00 92.38 104 ALA A O 1
ATOM 793 N N . HIS A 1 105 ? -7.301 -7.578 12.345 1.00 92.62 105 HIS A N 1
ATOM 794 C CA . HIS A 1 105 ? -7.011 -8.581 11.329 1.00 92.62 105 HIS A CA 1
ATOM 795 C C . HIS A 1 105 ? -5.680 -8.288 10.645 1.00 92.62 105 HIS A C 1
ATOM 797 O O . HIS A 1 105 ? -5.353 -7.126 10.404 1.00 92.62 105 HIS A O 1
ATOM 803 N N . THR A 1 106 ? -4.967 -9.352 10.281 1.00 93.00 106 THR A N 1
ATOM 804 C CA . THR A 1 106 ? -3.697 -9.279 9.563 1.00 93.00 106 THR A CA 1
ATOM 805 C C . THR A 1 106 ? -3.586 -10.458 8.602 1.00 93.00 106 THR A C 1
ATOM 807 O O . THR A 1 106 ? -3.643 -11.616 9.015 1.00 93.00 106 THR A O 1
ATOM 810 N N . TYR A 1 107 ? -3.328 -10.158 7.334 1.00 93.19 107 TYR A N 1
ATOM 811 C CA . TYR A 1 107 ? -3.026 -11.114 6.278 1.00 93.19 107 TYR A CA 1
ATOM 812 C C . TYR A 1 107 ? -1.704 -10.743 5.594 1.00 93.19 107 TYR A C 1
ATOM 814 O O . TYR A 1 107 ? -1.431 -9.570 5.351 1.00 93.19 107 TYR A O 1
ATOM 822 N N . GLN A 1 108 ? -0.860 -11.746 5.317 1.00 90.50 108 GLN A N 1
ATOM 823 C CA . GLN A 1 108 ? 0.494 -11.574 4.758 1.00 90.50 108 GLN A CA 1
ATOM 824 C C . GLN A 1 108 ? 1.345 -10.520 5.488 1.00 90.50 108 GLN A C 1
ATOM 826 O O . GLN A 1 108 ? 1.978 -9.661 4.878 1.00 90.50 108 GLN A O 1
ATOM 831 N N . ARG A 1 109 ? 1.428 -10.634 6.823 1.00 90.81 109 ARG A N 1
ATOM 832 C CA . ARG A 1 109 ? 2.197 -9.730 7.705 1.00 90.81 109 ARG A CA 1
ATOM 833 C C . ARG A 1 109 ? 3.618 -9.426 7.212 1.00 90.81 109 ARG A C 1
ATOM 835 O O . ARG A 1 109 ? 4.115 -8.334 7.468 1.00 90.81 109 ARG A O 1
ATOM 842 N N . SER A 1 110 ? 4.252 -10.375 6.522 1.00 88.00 110 SER A N 1
ATOM 843 C CA . SER A 1 110 ? 5.601 -10.259 5.963 1.00 88.00 110 SER A CA 1
ATOM 844 C C . SER A 1 110 ? 5.757 -9.212 4.864 1.00 88.00 110 SER A C 1
ATOM 846 O O . SER A 1 110 ? 6.891 -8.886 4.559 1.00 88.00 110 SER A O 1
ATOM 848 N N . LEU A 1 111 ? 4.675 -8.725 4.248 1.00 87.69 111 LEU A N 1
ATOM 849 C CA . LEU A 1 111 ? 4.691 -7.644 3.246 1.00 87.69 111 LEU A CA 1
ATOM 850 C C . LEU A 1 111 ? 4.195 -6.312 3.829 1.00 87.69 111 LEU A C 1
ATOM 852 O O . LEU A 1 111 ? 3.800 -5.410 3.095 1.00 87.69 111 LEU A O 1
ATOM 856 N N . MET A 1 112 ? 4.179 -6.196 5.156 1.00 91.56 112 MET A N 1
ATOM 857 C CA . MET A 1 112 ? 3.771 -4.986 5.857 1.00 91.56 112 MET A CA 1
ATOM 858 C C . MET A 1 112 ? 4.919 -4.459 6.726 1.00 91.56 112 MET A C 1
ATOM 860 O O . MET A 1 112 ? 5.695 -5.266 7.252 1.00 91.56 112 MET A O 1
ATOM 864 N N . PRO A 1 113 ? 5.006 -3.133 6.932 1.00 91.31 113 PRO A N 1
ATOM 865 C CA . PRO A 1 113 ? 5.929 -2.519 7.890 1.00 91.31 113 PRO A CA 1
ATOM 866 C C . PRO A 1 113 ? 5.741 -3.045 9.312 1.00 91.31 113 PRO A C 1
ATOM 868 O O . PRO A 1 113 ? 4.714 -3.652 9.598 1.00 91.31 113 PRO A O 1
ATOM 871 N N . ASP A 1 114 ? 6.683 -2.813 10.226 1.00 92.94 114 ASP A N 1
ATOM 872 C CA . ASP A 1 114 ? 6.552 -3.227 11.632 1.00 92.94 114 ASP A CA 1
ATOM 873 C C . ASP A 1 114 ? 5.314 -2.623 12.343 1.00 92.94 114 ASP A C 1
ATOM 875 O O . ASP A 1 114 ? 4.632 -1.742 11.819 1.00 92.94 114 ASP A O 1
ATOM 879 N N . ASP A 1 115 ? 4.971 -3.131 13.530 1.00 93.50 115 ASP A N 1
ATOM 880 C CA . ASP A 1 115 ? 3.737 -2.738 14.232 1.00 93.50 115 ASP A CA 1
ATOM 881 C C . ASP A 1 115 ? 3.720 -1.253 14.623 1.00 93.50 115 ASP A C 1
ATOM 883 O O . ASP A 1 115 ? 2.655 -0.631 14.646 1.00 93.50 115 ASP A O 1
ATOM 887 N N . THR A 1 116 ? 4.893 -0.672 14.900 1.00 92.25 116 THR A N 1
ATOM 888 C CA . THR A 1 116 ? 5.008 0.751 15.235 1.00 92.25 116 THR A CA 1
ATOM 889 C C . THR A 1 116 ? 4.724 1.613 14.015 1.00 92.25 116 THR A C 1
ATOM 891 O O . THR A 1 116 ? 3.921 2.542 14.099 1.00 92.25 116 THR A O 1
ATOM 894 N N . GLN A 1 117 ? 5.283 1.244 12.862 1.00 91.50 117 GLN A N 1
ATOM 895 C CA . GLN A 1 117 ? 5.013 1.906 11.594 1.00 91.50 117 GLN A CA 1
ATOM 896 C C . GLN A 1 117 ? 3.552 1.739 11.186 1.00 91.50 117 GLN A C 1
ATOM 898 O O . GLN A 1 117 ? 2.935 2.725 10.809 1.00 91.50 117 GLN A O 1
ATOM 903 N N . ILE A 1 118 ? 2.947 0.557 11.340 1.00 93.75 118 ILE A N 1
ATOM 904 C CA . ILE A 1 118 ? 1.509 0.357 11.087 1.00 93.75 118 ILE A CA 1
ATOM 905 C C . ILE A 1 118 ? 0.656 1.328 11.907 1.00 93.75 118 ILE A C 1
ATOM 907 O O . ILE A 1 118 ? -0.242 1.963 11.357 1.00 93.75 118 ILE A O 1
ATOM 911 N N . ALA A 1 119 ? 0.935 1.479 13.204 1.00 94.81 119 ALA A N 1
ATOM 912 C CA . ALA A 1 119 ? 0.200 2.411 14.056 1.00 94.81 119 ALA A CA 1
ATOM 913 C C . ALA A 1 119 ? 0.415 3.878 13.633 1.00 94.81 119 ALA A C 1
ATOM 915 O O . ALA A 1 119 ? -0.525 4.679 13.654 1.00 94.81 119 ALA A O 1
ATOM 916 N N . THR A 1 120 ? 1.633 4.239 13.217 1.00 93.06 120 THR A N 1
ATOM 917 C CA . THR A 1 120 ? 1.929 5.558 12.641 1.00 93.06 120 THR A CA 1
ATOM 918 C C . THR A 1 120 ? 1.153 5.794 11.347 1.00 93.06 120 THR A C 1
ATOM 920 O O . THR A 1 120 ? 0.515 6.835 11.216 1.00 93.06 120 THR A O 1
ATOM 923 N N . LEU A 1 121 ? 1.150 4.829 10.425 1.00 91.75 121 LEU A N 1
ATOM 924 C CA . LEU A 1 121 ? 0.422 4.911 9.160 1.00 91.75 121 LEU A CA 1
ATOM 925 C C . LEU A 1 121 ? -1.084 5.025 9.392 1.00 91.75 121 LEU A C 1
ATOM 927 O O . LEU A 1 121 ? -1.726 5.874 8.786 1.00 91.75 121 LEU A O 1
ATOM 931 N N . ALA A 1 122 ? -1.644 4.233 10.307 1.00 93.25 122 ALA A N 1
ATOM 932 C CA . ALA A 1 122 ? -3.061 4.304 10.647 1.00 93.25 122 ALA A CA 1
ATOM 933 C C . ALA A 1 122 ? -3.449 5.689 11.193 1.00 93.25 122 ALA A C 1
ATOM 935 O O . ALA A 1 122 ? -4.436 6.273 10.753 1.00 93.25 122 ALA A O 1
ATOM 936 N N . THR A 1 123 ? -2.616 6.260 12.067 1.00 92.50 123 THR A N 1
ATOM 937 C CA . THR A 1 123 ? -2.801 7.631 12.574 1.00 92.50 123 THR A CA 1
ATOM 938 C C . THR A 1 123 ? -2.712 8.656 11.442 1.00 92.50 123 THR A C 1
ATOM 940 O O . THR A 1 123 ? -3.561 9.525 11.320 1.00 92.50 123 THR A O 1
ATOM 943 N N . GLN A 1 124 ? -1.736 8.515 10.546 1.00 90.12 124 GLN A N 1
ATOM 944 C CA . GLN A 1 124 ? -1.584 9.392 9.387 1.00 90.12 124 GLN A CA 1
ATOM 945 C C . GLN A 1 124 ? -2.758 9.303 8.404 1.00 90.12 124 GLN A C 1
ATOM 947 O O . GLN A 1 124 ? -3.054 10.300 7.745 1.00 90.12 124 GLN A O 1
ATOM 952 N N . VAL A 1 125 ? -3.375 8.133 8.241 1.00 90.69 125 VAL A N 1
ATOM 953 C CA . VAL A 1 125 ? -4.582 7.949 7.423 1.00 90.69 125 VAL A CA 1
ATOM 954 C C . VAL A 1 125 ? -5.768 8.655 8.074 1.00 90.69 125 VAL A C 1
ATOM 956 O O . VAL A 1 125 ? -6.459 9.405 7.395 1.00 90.69 125 VAL A O 1
ATOM 959 N N . GLU A 1 126 ? -5.968 8.464 9.378 1.00 89.44 126 GLU A N 1
ATOM 960 C CA . GLU A 1 126 ? -7.031 9.126 10.140 1.00 89.44 126 GLU A CA 1
ATOM 961 C C . GLU A 1 126 ? -6.890 10.654 10.122 1.00 89.44 126 GLU A C 1
ATOM 963 O O . GLU A 1 126 ? -7.827 11.346 9.734 1.00 89.44 126 GLU A O 1
ATOM 968 N N . ASP A 1 127 ? -5.710 11.178 10.466 1.00 87.69 127 ASP A N 1
ATOM 969 C CA . ASP A 1 127 ? -5.451 12.619 10.594 1.00 87.69 127 ASP A CA 1
ATOM 970 C C . ASP A 1 127 ? -5.684 13.388 9.286 1.00 87.69 127 ASP A C 1
ATOM 972 O O . ASP A 1 127 ? -5.954 14.582 9.312 1.00 87.69 127 ASP A O 1
ATOM 976 N N . HIS A 1 128 ? -5.531 12.723 8.138 1.00 81.38 128 HIS A N 1
ATOM 977 C CA . HIS A 1 128 ? -5.699 13.337 6.815 1.00 81.38 128 HIS A CA 1
ATOM 978 C C . HIS A 1 128 ? -7.008 12.965 6.137 1.00 81.38 128 HIS A C 1
ATOM 980 O O . HIS A 1 128 ? -7.232 13.355 4.994 1.00 81.38 128 HIS A O 1
ATOM 986 N N . ALA A 1 129 ? -7.856 12.195 6.812 1.00 76.38 129 ALA A N 1
ATOM 987 C CA . ALA A 1 129 ? -9.175 11.901 6.301 1.00 76.38 129 ALA A CA 1
ATOM 988 C C . ALA A 1 129 ? -10.043 13.162 6.258 1.00 76.38 129 ALA A C 1
ATOM 990 O O . ALA A 1 129 ? -10.977 13.209 5.473 1.00 76.38 129 ALA A O 1
ATOM 991 N N . ASP A 1 130 ? -9.797 14.151 7.130 1.00 67.38 130 ASP A N 1
ATOM 992 C CA . ASP A 1 130 ? -10.683 15.305 7.353 1.00 67.38 130 ASP A CA 1
ATOM 993 C C . ASP A 1 130 ? -12.165 14.889 7.556 1.00 67.38 130 ASP A C 1
ATOM 995 O O . ASP A 1 130 ? -13.095 15.624 7.227 1.00 67.38 130 ASP A O 1
ATOM 999 N N . GLY A 1 131 ? -12.404 13.673 8.074 1.00 58.97 131 GLY A N 1
ATOM 1000 C CA . GLY A 1 131 ? -13.738 13.065 8.209 1.00 58.97 131 GLY A CA 1
ATOM 1001 C C . GLY A 1 131 ? -14.339 12.489 6.914 1.00 58.97 131 GLY A C 1
ATOM 1002 O O . GLY A 1 131 ? -15.480 12.032 6.917 1.00 58.97 131 GLY A O 1
ATOM 1003 N N . ILE A 1 132 ? -13.592 12.486 5.810 1.00 57.00 132 ILE A N 1
ATOM 1004 C CA . ILE A 1 132 ? -13.977 11.938 4.507 1.00 57.00 132 ILE A CA 1
ATOM 1005 C C . ILE A 1 132 ? -13.633 10.445 4.455 1.00 57.00 132 ILE A C 1
ATOM 1007 O O . ILE A 1 132 ? -12.478 10.027 4.557 1.00 57.00 132 ILE A O 1
ATOM 1011 N N . THR A 1 133 ? -14.655 9.615 4.262 1.00 57.00 133 THR A N 1
ATOM 1012 C CA . THR A 1 133 ? -14.500 8.170 4.059 1.00 57.00 133 THR A CA 1
ATOM 1013 C C . THR A 1 133 ? -13.865 7.882 2.690 1.00 57.00 133 THR A C 1
ATOM 1015 O O . THR A 1 133 ? -14.188 8.548 1.707 1.00 57.00 133 THR A O 1
ATOM 1018 N N . TYR A 1 134 ? -13.017 6.849 2.600 1.00 52.34 134 TYR A N 1
ATOM 1019 C CA . TYR A 1 134 ? -12.419 6.342 1.346 1.00 52.34 134 TYR A CA 1
ATOM 1020 C C . TYR A 1 134 ? -11.290 7.176 0.724 1.00 52.34 134 TYR A C 1
ATOM 1022 O O . TYR A 1 134 ? -10.905 6.920 -0.419 1.00 52.34 134 TYR A O 1
ATOM 1030 N N . GLN A 1 135 ? -10.719 8.148 1.443 1.00 54.81 135 GLN A N 1
ATOM 1031 C CA . GLN A 1 135 ? -9.539 8.853 0.945 1.00 54.81 135 GLN A CA 1
ATOM 1032 C C . GLN A 1 135 ? -8.263 8.059 1.254 1.00 54.81 135 GLN A C 1
ATOM 1034 O O . GLN A 1 135 ? -7.652 8.183 2.315 1.00 54.81 135 GLN A O 1
ATOM 1039 N N . GLY A 1 136 ? -7.886 7.212 0.295 1.00 59.38 136 GLY A N 1
ATOM 1040 C CA . GLY A 1 136 ? -6.676 6.402 0.329 1.00 59.38 136 GLY A CA 1
ATOM 1041 C C . GLY A 1 136 ? -5.403 7.245 0.475 1.00 59.38 136 GLY A C 1
ATOM 1042 O O . GLY A 1 136 ? -5.181 8.179 -0.296 1.00 59.38 136 GLY A O 1
ATOM 1043 N N . ARG A 1 137 ? -4.524 6.907 1.422 1.00 67.94 137 ARG A N 1
ATOM 1044 C CA . ARG A 1 137 ? -3.180 7.503 1.554 1.00 67.94 137 ARG A CA 1
ATOM 1045 C C . ARG A 1 137 ? -2.096 6.483 1.277 1.00 67.94 137 ARG A C 1
ATOM 1047 O O . ARG A 1 137 ? -2.212 5.350 1.729 1.00 67.94 137 ARG A O 1
ATOM 1054 N N . ARG A 1 138 ? -1.050 6.894 0.554 1.00 75.88 138 ARG A N 1
ATOM 1055 C CA . ARG A 1 138 ? 0.058 6.020 0.147 1.00 75.88 138 ARG A CA 1
ATOM 1056 C C . ARG A 1 138 ? 1.332 6.321 0.921 1.00 75.88 138 ARG A C 1
ATOM 1058 O O . ARG A 1 138 ? 1.658 7.482 1.163 1.00 75.88 138 ARG A O 1
ATOM 1065 N N . PHE A 1 139 ? 2.064 5.263 1.235 1.00 77.88 139 PHE A N 1
ATOM 1066 C CA . PHE A 1 139 ? 3.316 5.303 1.972 1.00 77.88 139 PHE A CA 1
ATOM 1067 C C . PHE A 1 139 ? 4.301 4.320 1.352 1.00 77.88 139 PHE A C 1
ATOM 1069 O O . PHE A 1 139 ? 3.943 3.174 1.081 1.00 77.88 139 PHE A O 1
ATOM 1076 N N . THR A 1 140 ? 5.540 4.759 1.158 1.00 78.88 140 THR A N 1
ATOM 1077 C CA . THR A 1 140 ? 6.642 3.880 0.757 1.00 78.88 140 THR A CA 1
ATOM 1078 C C . THR A 1 140 ? 7.531 3.654 1.969 1.00 78.88 140 THR A C 1
ATOM 1080 O O . THR A 1 140 ? 7.892 4.605 2.663 1.00 78.88 140 THR A O 1
ATOM 1083 N N . GLY A 1 141 ? 7.870 2.399 2.240 1.00 80.88 141 GLY A N 1
ATOM 1084 C CA . GLY A 1 141 ? 8.695 2.017 3.379 1.00 80.88 141 GLY A CA 1
ATOM 1085 C C . GLY A 1 141 ? 9.322 0.649 3.173 1.00 80.88 141 GLY A C 1
ATOM 1086 O O . GLY A 1 141 ? 9.486 0.194 2.043 1.00 80.88 141 GLY A O 1
ATOM 1087 N N . THR A 1 142 ? 9.660 -0.016 4.272 1.00 84.94 142 THR A N 1
ATOM 1088 C CA . THR A 1 142 ? 10.187 -1.381 4.243 1.00 84.94 142 THR A CA 1
ATOM 1089 C C . THR A 1 142 ? 9.293 -2.321 5.032 1.00 84.94 142 THR A C 1
ATOM 1091 O O . THR A 1 142 ? 8.775 -1.945 6.083 1.00 84.94 142 THR A O 1
ATOM 1094 N N . ASP A 1 143 ? 9.133 -3.553 4.556 1.00 87.12 143 ASP A N 1
ATOM 1095 C CA . ASP A 1 143 ? 8.524 -4.612 5.352 1.00 87.12 143 ASP A CA 1
ATOM 1096 C C . ASP A 1 143 ? 9.432 -5.032 6.521 1.00 87.12 143 ASP A C 1
ATOM 1098 O O . ASP A 1 143 ? 10.580 -4.597 6.652 1.00 87.12 143 ASP A O 1
ATOM 1102 N N . ILE A 1 144 ? 8.930 -5.932 7.366 1.00 87.06 144 ILE A N 1
ATOM 1103 C CA . ILE A 1 144 ? 9.687 -6.505 8.492 1.00 87.06 144 ILE A CA 1
ATOM 1104 C C . ILE A 1 144 ? 10.968 -7.258 8.082 1.00 87.06 144 ILE A C 1
ATOM 1106 O O . ILE A 1 144 ? 11.783 -7.588 8.941 1.00 87.06 144 ILE A O 1
ATOM 1110 N N . THR A 1 145 ? 11.141 -7.567 6.795 1.00 86.44 145 THR A N 1
ATOM 1111 C CA . THR A 1 145 ? 12.324 -8.237 6.234 1.00 86.44 145 THR A CA 1
ATOM 1112 C C . THR A 1 145 ? 13.293 -7.265 5.553 1.00 86.44 145 THR A C 1
ATOM 1114 O O . THR A 1 145 ? 14.361 -7.682 5.109 1.00 86.44 145 THR A O 1
ATOM 1117 N N . GLY A 1 146 ? 12.951 -5.974 5.495 1.00 84.06 146 GLY A N 1
ATOM 1118 C CA . GLY A 1 146 ? 13.737 -4.928 4.846 1.00 84.06 146 GLY A CA 1
ATOM 1119 C C . GLY A 1 146 ? 13.459 -4.746 3.351 1.00 84.06 146 GLY A C 1
ATOM 1120 O O . GLY A 1 146 ? 14.156 -3.958 2.715 1.00 84.06 146 GLY A O 1
ATOM 1121 N N . ARG A 1 147 ? 12.469 -5.436 2.768 1.00 84.81 147 ARG A N 1
ATOM 1122 C CA . ARG A 1 147 ? 12.092 -5.243 1.355 1.00 84.81 147 ARG A CA 1
ATOM 1123 C C . ARG A 1 147 ? 11.268 -3.978 1.197 1.00 84.81 147 ARG A C 1
ATOM 1125 O O . ARG A 1 147 ? 10.441 -3.676 2.053 1.00 84.81 147 ARG A O 1
ATOM 1132 N N . SER A 1 148 ? 11.466 -3.267 0.090 1.00 85.44 148 SER A N 1
ATOM 1133 C CA . SER A 1 148 ? 10.680 -2.073 -0.224 1.00 85.44 148 SER A CA 1
ATOM 1134 C C . SER A 1 148 ? 9.210 -2.444 -0.423 1.00 85.44 148 SER A C 1
ATOM 1136 O O . SER A 1 148 ? 8.895 -3.360 -1.185 1.00 85.44 148 SER A O 1
ATOM 1138 N N . VAL A 1 149 ? 8.305 -1.742 0.256 1.00 87.25 149 VAL A N 1
ATOM 1139 C CA . VAL A 1 149 ? 6.856 -1.946 0.146 1.00 87.25 149 VAL A CA 1
ATOM 1140 C C . VAL A 1 149 ? 6.123 -0.629 -0.029 1.00 87.25 149 VAL A C 1
ATOM 1142 O O . VAL A 1 149 ? 6.502 0.401 0.534 1.00 87.25 149 VAL A O 1
ATOM 1145 N N . THR A 1 150 ? 5.036 -0.694 -0.786 1.00 88.69 150 THR A N 1
ATOM 1146 C CA . THR A 1 150 ? 4.059 0.379 -0.938 1.00 88.69 150 THR A CA 1
ATOM 1147 C C . THR A 1 150 ? 2.802 -0.008 -0.177 1.00 88.69 150 THR A C 1
ATOM 1149 O O . THR A 1 150 ? 2.250 -1.089 -0.387 1.00 88.69 150 THR A O 1
ATOM 1152 N N . VAL A 1 151 ? 2.344 0.879 0.702 1.00 90.88 151 VAL A N 1
ATOM 1153 C CA . VAL A 1 151 ? 1.157 0.688 1.537 1.00 90.88 151 VAL A CA 1
ATOM 1154 C C . VAL A 1 151 ? 0.135 1.767 1.209 1.00 90.88 151 VAL A C 1
ATOM 1156 O O . VAL A 1 151 ? 0.470 2.948 1.223 1.00 90.88 151 VAL A O 1
ATOM 1159 N N . ALA A 1 152 ? -1.106 1.374 0.941 1.00 91.75 152 ALA A N 1
ATOM 1160 C CA . ALA A 1 152 ? -2.255 2.269 0.876 1.00 91.75 152 ALA A CA 1
ATOM 1161 C C . ALA A 1 152 ? -3.120 2.108 2.131 1.00 91.75 152 ALA A C 1
ATOM 1163 O O . ALA A 1 152 ? -3.164 1.021 2.704 1.00 91.75 152 ALA A O 1
ATOM 1164 N N . GLY A 1 153 ? -3.821 3.159 2.554 1.00 92.06 153 GLY A N 1
ATOM 1165 C CA . GLY A 1 153 ? -4.706 3.096 3.714 1.00 92.06 153 GLY A CA 1
ATOM 1166 C C . GLY A 1 153 ? -5.978 3.919 3.576 1.00 92.06 153 GLY A C 1
ATOM 1167 O O . GLY A 1 153 ? -5.895 5.046 3.107 1.00 92.06 153 GLY A O 1
ATOM 1168 N N . SER A 1 154 ? -7.126 3.386 4.003 1.00 92.12 154 SER A N 1
ATOM 1169 C CA . SER A 1 154 ? -8.417 4.092 4.031 1.00 92.12 154 SER A CA 1
ATOM 1170 C C . SER A 1 154 ? -9.032 4.028 5.422 1.00 92.12 154 SER A C 1
ATOM 1172 O O . SER A 1 154 ? -9.087 2.943 6.013 1.00 92.12 154 SER A O 1
ATOM 1174 N N . PRO A 1 155 ? -9.558 5.155 5.923 1.00 91.38 155 PRO A N 1
ATOM 1175 C CA . PRO A 1 155 ? -10.319 5.176 7.154 1.00 91.38 155 PRO A CA 1
ATOM 1176 C C . PRO A 1 155 ? -11.771 4.750 6.901 1.00 91.38 155 PRO A C 1
ATOM 1178 O O . PRO A 1 155 ? -12.325 4.954 5.814 1.00 91.38 155 PRO A O 1
ATOM 1181 N N . VAL A 1 156 ? -12.388 4.184 7.931 1.00 90.00 156 VAL A N 1
ATOM 1182 C CA . VAL A 1 156 ? -13.814 3.884 8.020 1.00 90.00 156 VAL A CA 1
ATOM 1183 C C . VAL A 1 156 ? -14.325 4.478 9.329 1.00 90.00 156 VAL A C 1
ATOM 1185 O O . VAL A 1 156 ? -13.786 4.205 10.405 1.00 90.00 156 VAL A O 1
ATOM 1188 N N . PHE A 1 157 ? -15.352 5.313 9.202 1.00 88.44 157 PHE A N 1
ATOM 1189 C CA . PHE A 1 157 ? -16.018 5.993 10.304 1.00 88.44 157 PHE A CA 1
ATOM 1190 C C . PHE A 1 157 ? -17.501 5.645 10.273 1.00 88.44 157 PHE A C 1
ATOM 1192 O O . PHE A 1 157 ? -18.091 5.534 9.196 1.00 88.44 157 PHE A O 1
ATOM 1199 N N . TRP A 1 158 ? -18.100 5.545 11.452 1.00 88.06 158 TRP A N 1
ATOM 1200 C CA . TRP A 1 158 ? -19.539 5.415 11.632 1.00 88.06 158 TRP A CA 1
ATOM 1201 C C . TRP A 1 158 ? -20.034 6.554 12.519 1.00 88.06 158 TRP A C 1
ATOM 1203 O O . TRP A 1 158 ? -19.289 7.083 13.339 1.00 88.06 158 TRP A O 1
ATOM 1213 N N . ASN A 1 159 ? -21.296 6.947 12.349 1.00 86.44 159 ASN A N 1
ATOM 1214 C CA . ASN A 1 159 ? -21.893 8.012 13.163 1.00 86.44 159 ASN A CA 1
ATOM 1215 C C . ASN A 1 159 ? -22.389 7.497 14.523 1.00 86.44 159 ASN A C 1
ATOM 1217 O O . ASN A 1 159 ? -22.614 8.283 15.439 1.00 86.44 159 ASN A O 1
ATOM 1221 N N . ASP A 1 160 ? -22.606 6.189 14.632 1.00 88.00 160 ASP A N 1
ATOM 1222 C CA . ASP A 1 160 ? -23.186 5.480 15.770 1.00 88.00 160 ASP A CA 1
ATOM 1223 C C . ASP A 1 160 ? -22.173 4.587 16.504 1.00 88.00 160 ASP A C 1
ATOM 1225 O O . ASP A 1 160 ? -22.544 3.867 17.435 1.00 88.00 160 ASP A O 1
ATOM 1229 N N . TRP A 1 161 ? -20.893 4.651 16.126 1.00 90.25 161 TRP A N 1
ATOM 1230 C CA . TRP A 1 161 ? -19.817 3.914 16.777 1.00 90.25 161 TRP A CA 1
ATOM 1231 C C . TRP A 1 161 ? -18.534 4.742 16.864 1.00 90.25 161 TRP A C 1
ATOM 1233 O O . TRP A 1 161 ? -17.974 5.152 15.853 1.00 90.25 161 TRP A O 1
ATOM 1243 N N . ASP A 1 162 ? -18.044 4.940 18.090 1.00 88.62 162 ASP A N 1
ATOM 1244 C CA . ASP A 1 162 ? -16.885 5.801 18.369 1.00 88.62 162 ASP A CA 1
ATOM 1245 C C . ASP A 1 162 ? -15.544 5.208 17.907 1.00 88.62 162 ASP A C 1
ATOM 1247 O O . ASP A 1 162 ? -14.523 5.900 17.903 1.00 88.62 162 ASP A O 1
ATOM 1251 N N . ASN A 1 163 ? -15.502 3.917 17.566 1.00 91.00 163 ASN A N 1
ATOM 1252 C CA . ASN A 1 163 ? -14.265 3.295 17.118 1.00 91.00 163 ASN A CA 1
ATOM 1253 C C . ASN A 1 163 ? -13.917 3.747 15.702 1.00 91.00 163 ASN A C 1
ATOM 1255 O O . ASN A 1 163 ? -14.750 3.765 14.800 1.00 91.00 163 ASN A O 1
ATOM 1259 N N . ILE A 1 164 ? -12.630 3.990 15.495 1.00 90.88 164 ILE A N 1
ATOM 1260 C CA . ILE A 1 164 ? -12.067 4.307 14.193 1.00 90.88 164 ILE A CA 1
ATOM 1261 C C . ILE A 1 164 ? -11.409 3.047 13.660 1.00 90.88 164 ILE A C 1
ATOM 1263 O O . ILE A 1 164 ? -10.621 2.397 14.359 1.00 90.88 164 ILE A O 1
ATOM 1267 N N . VAL A 1 165 ? -11.735 2.704 12.420 1.00 93.56 165 VAL A N 1
ATOM 1268 C CA . VAL A 1 165 ? -11.123 1.583 11.714 1.00 93.56 165 VAL A CA 1
ATOM 1269 C C . VAL A 1 165 ? -10.309 2.128 10.555 1.00 93.56 165 VAL A C 1
ATOM 1271 O O . VAL A 1 165 ? -10.770 2.974 9.798 1.00 93.56 165 VAL A O 1
ATOM 1274 N N . VAL A 1 166 ? -9.088 1.634 10.402 1.00 93.62 166 VAL A N 1
ATOM 1275 C CA . VAL A 1 166 ? -8.241 1.915 9.248 1.00 93.62 166 VAL A CA 1
ATOM 1276 C C . VAL A 1 166 ? -7.853 0.599 8.608 1.00 93.62 166 VAL A C 1
ATOM 1278 O O . VAL A 1 166 ? -7.332 -0.305 9.260 1.00 93.62 166 VAL A O 1
ATOM 1281 N N . ILE A 1 167 ? -8.090 0.510 7.308 1.00 93.88 167 ILE A N 1
ATOM 1282 C CA . ILE A 1 167 ? -7.642 -0.608 6.490 1.00 93.88 167 ILE A CA 1
ATOM 1283 C C . ILE A 1 167 ? -6.366 -0.179 5.805 1.00 93.88 167 ILE A C 1
ATOM 1285 O O . ILE A 1 167 ? -6.355 0.842 5.127 1.00 93.88 167 ILE A O 1
ATOM 1289 N N . LEU A 1 168 ? -5.317 -0.973 5.962 1.00 94.12 168 LEU A N 1
ATOM 1290 C CA . LEU A 1 168 ? -4.058 -0.824 5.256 1.00 94.12 168 LEU A CA 1
ATOM 1291 C C . LEU A 1 168 ? -3.880 -2.011 4.312 1.00 94.12 168 LEU A C 1
ATOM 1293 O O . LEU A 1 168 ? -4.064 -3.152 4.735 1.00 94.12 168 LEU A O 1
ATOM 1297 N N . ALA A 1 169 ? -3.479 -1.757 3.069 1.00 93.31 169 ALA A N 1
ATOM 1298 C CA . ALA A 1 169 ? -3.054 -2.792 2.138 1.00 93.31 169 ALA A CA 1
ATOM 1299 C C . ALA A 1 169 ? -1.632 -2.535 1.641 1.00 93.31 169 ALA A C 1
ATOM 1301 O O . ALA A 1 169 ? -1.312 -1.419 1.238 1.00 93.31 169 ALA A O 1
ATOM 1302 N N . GLY A 1 170 ? -0.793 -3.568 1.659 1.00 90.94 170 GLY A N 1
ATOM 1303 C CA . GLY A 1 170 ? 0.621 -3.507 1.297 1.00 90.94 170 GLY A CA 1
ATOM 1304 C C . GLY A 1 170 ? 0.973 -4.419 0.126 1.00 90.94 170 GLY A C 1
ATOM 1305 O O . GLY A 1 170 ? 0.460 -5.532 0.006 1.00 90.94 170 GLY A O 1
ATOM 1306 N N . THR A 1 171 ? 1.881 -3.964 -0.729 1.00 89.94 171 THR A N 1
ATOM 1307 C CA . THR A 1 171 ? 2.500 -4.763 -1.794 1.00 89.94 171 THR A CA 1
ATOM 1308 C C . THR A 1 171 ? 3.993 -4.468 -1.865 1.00 89.94 171 THR A C 1
ATOM 1310 O O . THR A 1 171 ? 4.436 -3.401 -1.444 1.00 89.94 171 THR A O 1
ATOM 1313 N N . GLU A 1 172 ? 4.775 -5.393 -2.417 1.00 85.62 172 GLU A N 1
ATOM 1314 C CA . GLU A 1 172 ? 6.173 -5.122 -2.766 1.00 85.62 172 GLU A CA 1
ATOM 1315 C C . GLU A 1 172 ? 6.253 -3.928 -3.725 1.00 85.62 172 GLU A C 1
ATOM 1317 O O . GLU A 1 172 ? 5.473 -3.834 -4.680 1.00 85.62 172 GLU A O 1
ATOM 1322 N N . SER A 1 173 ? 7.166 -3.001 -3.439 1.00 76.81 173 SER A N 1
ATOM 1323 C CA . SER A 1 173 ? 7.395 -1.834 -4.280 1.00 76.81 173 SER A CA 1
ATOM 1324 C C . SER A 1 173 ? 8.287 -2.211 -5.457 1.00 76.81 173 SER A C 1
ATOM 1326 O O . SER A 1 173 ? 9.319 -2.863 -5.296 1.00 76.81 173 SER A O 1
ATOM 1328 N N . ALA A 1 174 ? 7.906 -1.760 -6.650 1.00 66.69 174 ALA A N 1
ATOM 1329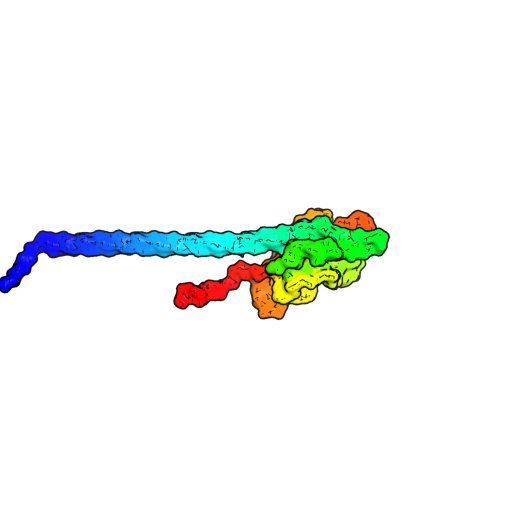 C CA . ALA A 1 174 ? 8.670 -1.984 -7.873 1.00 66.69 174 ALA A CA 1
ATOM 1330 C C . ALA A 1 174 ? 9.985 -1.175 -7.932 1.00 66.69 174 ALA A C 1
ATOM 1332 O O . ALA A 1 174 ? 10.784 -1.400 -8.840 1.00 66.69 174 ALA A O 1
ATOM 1333 N N . ASP A 1 175 ? 10.220 -0.269 -6.974 1.00 60.00 175 ASP A N 1
ATOM 1334 C CA . ASP A 1 175 ? 11.385 0.627 -6.928 1.00 60.00 175 ASP A CA 1
ATOM 1335 C C . ASP A 1 175 ? 12.702 -0.057 -6.522 1.00 60.00 175 ASP A C 1
ATOM 1337 O O . ASP A 1 175 ? 13.734 0.614 -6.423 1.00 60.00 175 ASP A O 1
ATOM 1341 N N . ASP A 1 176 ? 12.725 -1.378 -6.295 1.00 50.84 176 ASP A N 1
ATOM 1342 C CA . ASP A 1 176 ? 13.993 -2.062 -6.049 1.00 50.84 176 ASP A CA 1
ATOM 1343 C C . ASP A 1 176 ? 14.857 -2.076 -7.324 1.00 50.84 176 ASP A C 1
ATOM 1345 O O . ASP A 1 176 ? 14.722 -2.905 -8.232 1.00 50.84 176 ASP A O 1
ATOM 1349 N N . ALA A 1 177 ? 15.808 -1.140 -7.363 1.00 45.75 177 ALA A N 1
ATOM 1350 C CA . ALA A 1 177 ? 16.882 -1.023 -8.344 1.00 45.75 177 ALA A CA 1
ATOM 1351 C C . ALA A 1 177 ? 17.691 -2.332 -8.533 1.00 45.75 177 ALA A C 1
ATOM 1353 O O . ALA A 1 177 ? 18.468 -2.452 -9.486 1.00 45.75 177 ALA A O 1
ATOM 1354 N N . GLY A 1 178 ? 17.495 -3.339 -7.672 1.00 44.50 178 GLY A N 1
ATOM 1355 C CA . GLY A 1 178 ? 18.037 -4.693 -7.792 1.00 44.50 178 GLY A CA 1
ATOM 1356 C C . GLY A 1 178 ? 17.566 -5.500 -9.012 1.00 44.50 178 GLY A C 1
ATOM 1357 O O . GLY A 1 178 ? 18.277 -6.421 -9.428 1.00 44.50 178 GLY A O 1
ATOM 1358 N N . ALA A 1 179 ? 16.453 -5.139 -9.664 1.00 48.06 179 ALA A N 1
ATOM 1359 C CA . ALA A 1 179 ? 15.968 -5.848 -10.859 1.00 48.06 179 ALA A CA 1
ATOM 1360 C C . ALA A 1 179 ? 16.880 -5.698 -12.101 1.00 48.06 179 ALA A C 1
ATOM 1362 O O . ALA A 1 179 ? 16.703 -6.404 -13.092 1.00 48.06 179 ALA A O 1
ATOM 1363 N N . HIS A 1 180 ? 17.904 -4.836 -12.056 1.00 45.16 180 HIS A N 1
ATOM 1364 C CA . HIS A 1 180 ? 18.929 -4.752 -13.107 1.00 45.16 180 HIS A CA 1
ATOM 1365 C C . HIS A 1 180 ? 19.867 -5.970 -13.164 1.00 45.16 180 HIS A C 1
ATOM 1367 O O . HIS A 1 180 ? 20.586 -6.139 -14.148 1.00 45.16 180 HIS A O 1
ATOM 1373 N N . ARG A 1 181 ? 19.884 -6.843 -12.145 1.00 46.81 181 ARG A N 1
ATOM 1374 C CA . ARG A 1 181 ? 20.832 -7.971 -12.094 1.00 46.81 181 ARG A CA 1
ATOM 1375 C C . ARG A 1 181 ? 20.429 -9.172 -12.964 1.00 46.81 181 ARG A C 1
ATOM 1377 O O . ARG A 1 181 ? 21.198 -10.119 -13.059 1.00 46.81 181 ARG A O 1
ATOM 1384 N N . THR A 1 182 ? 19.268 -9.147 -13.617 1.00 43.22 182 THR A N 1
ATOM 1385 C CA . THR A 1 182 ? 18.756 -10.286 -14.409 1.00 43.22 182 THR A CA 1
ATOM 1386 C C . THR A 1 182 ? 18.877 -10.123 -15.928 1.00 43.22 182 THR A C 1
ATOM 1388 O O . THR A 1 182 ? 18.385 -10.976 -16.661 1.00 43.22 182 THR A O 1
ATOM 1391 N N . LEU A 1 183 ? 19.542 -9.069 -16.418 1.00 42.31 183 LEU A N 1
ATOM 1392 C CA . LEU A 1 183 ? 19.732 -8.813 -17.857 1.00 42.31 183 LEU A CA 1
ATOM 1393 C C . LEU A 1 183 ? 21.208 -8.679 -18.281 1.00 42.31 183 LEU A C 1
ATOM 1395 O O . LEU A 1 183 ? 21.516 -7.916 -19.197 1.00 42.31 183 LEU A O 1
ATOM 1399 N N . VAL A 1 184 ? 22.116 -9.427 -17.644 1.00 42.16 184 VAL A N 1
ATOM 1400 C CA . VAL A 1 184 ? 23.501 -9.611 -18.124 1.00 42.16 184 VAL A CA 1
ATOM 1401 C C . VAL A 1 184 ? 23.860 -11.087 -18.131 1.00 42.16 184 VAL A C 1
ATOM 1403 O O . VAL A 1 184 ? 23.626 -11.740 -17.090 1.00 42.16 184 VAL A O 1
#

Organism: NCBI:txid37332